Protein AF-A0A2P6VJV6-F1 (afdb_monomer_lite)

Radius of gyration: 47.88 Å; chains: 1; bounding box: 124×43×122 Å

InterPro domains:
  IPR007128 Nuclear MIS12/MIND complex subunit PMF1/Nnf1 [PF03980] (67-162)
  IPR007128 Nuclear MIS12/MIND complex subunit PMF1/Nnf1 [PTHR15459] (6-182)

Structure (mmCIF, N/CA/C/O backbone):
data_AF-A0A2P6VJV6-F1
#
_entry.id   AF-A0A2P6VJV6-F1
#
loop_
_atom_site.group_PDB
_atom_site.id
_atom_site.type_symbol
_atom_site.label_atom_id
_atom_site.label_alt_id
_atom_site.label_comp_id
_atom_site.label_asym_id
_atom_site.label_entity_id
_atom_site.label_seq_id
_atom_site.pdbx_PDB_ins_code
_atom_site.Cartn_x
_atom_site.Cartn_y
_atom_site.Cartn_z
_atom_site.occupancy
_atom_site.B_iso_or_equiv
_atom_site.auth_seq_id
_atom_site.auth_comp_id
_atom_site.auth_asym_id
_atom_site.auth_atom_id
_atom_site.pdbx_PDB_model_num
ATOM 1 N N . MET A 1 1 ? 36.267 8.846 17.954 1.00 35.94 1 MET A N 1
ATOM 2 C CA . MET A 1 1 ? 35.112 7.927 17.870 1.00 35.94 1 MET A CA 1
ATOM 3 C C . MET A 1 1 ? 34.521 8.088 16.484 1.00 35.94 1 MET A C 1
ATOM 5 O O . MET A 1 1 ? 34.149 9.190 16.119 1.00 35.94 1 MET A O 1
ATOM 9 N N . SER A 1 2 ? 34.625 7.038 15.673 1.00 34.91 2 SER A N 1
ATOM 10 C CA . SER A 1 2 ? 34.426 7.071 14.222 1.00 34.91 2 SER A CA 1
ATOM 11 C C . SER A 1 2 ? 32.934 7.150 13.881 1.00 34.91 2 SER A C 1
ATOM 13 O O . SER A 1 2 ? 32.176 6.248 14.234 1.00 34.91 2 SER A O 1
ATOM 15 N N . GLN A 1 3 ? 32.529 8.235 13.215 1.00 34.16 3 GLN A N 1
ATOM 16 C CA . GLN A 1 3 ? 31.238 8.364 12.543 1.00 34.16 3 GLN A CA 1
ATOM 17 C C . GLN A 1 3 ? 31.192 7.348 11.396 1.00 34.16 3 GLN A C 1
ATOM 19 O O . GLN A 1 3 ? 31.677 7.589 10.296 1.00 34.16 3 GLN A O 1
ATOM 24 N N . ARG A 1 4 ? 30.635 6.166 11.668 1.00 34.84 4 ARG A N 1
ATOM 25 C CA . ARG A 1 4 ? 30.091 5.300 10.623 1.00 34.84 4 ARG A CA 1
ATOM 26 C C . ARG A 1 4 ? 28.716 5.850 10.272 1.00 34.84 4 ARG A C 1
ATOM 28 O O . ARG A 1 4 ? 27.712 5.379 10.798 1.00 34.84 4 ARG A O 1
ATOM 35 N N . GLU A 1 5 ? 28.690 6.876 9.429 1.00 35.84 5 GLU A N 1
ATOM 36 C CA . GLU A 1 5 ? 27.470 7.276 8.738 1.00 35.84 5 GLU A CA 1
ATOM 37 C C . GLU A 1 5 ? 26.947 6.056 7.983 1.00 35.84 5 GLU A C 1
ATOM 39 O O . GLU A 1 5 ? 27.649 5.417 7.190 1.00 35.84 5 GLU A O 1
ATOM 44 N N . GLY A 1 6 ? 25.734 5.649 8.347 1.00 34.94 6 GLY A N 1
ATOM 45 C CA . GLY A 1 6 ? 25.074 4.510 7.753 1.00 34.94 6 GLY A CA 1
ATOM 46 C C . GLY A 1 6 ? 24.921 4.763 6.265 1.00 34.94 6 GLY A C 1
ATOM 47 O O . GLY A 1 6 ? 24.096 5.574 5.864 1.00 34.94 6 GLY A O 1
ATOM 48 N N . ARG A 1 7 ? 25.678 4.026 5.444 1.00 40.16 7 ARG A N 1
ATOM 49 C CA . ARG A 1 7 ? 25.264 3.728 4.071 1.00 40.16 7 ARG A CA 1
ATOM 50 C C . ARG A 1 7 ? 23.827 3.239 4.171 1.00 40.16 7 ARG A C 1
ATOM 52 O O . ARG A 1 7 ? 23.603 2.118 4.634 1.00 40.16 7 ARG A O 1
ATOM 59 N N . THR A 1 8 ? 22.876 4.098 3.822 1.00 46.38 8 THR A N 1
ATOM 60 C CA . THR A 1 8 ? 21.452 3.791 3.769 1.00 46.38 8 THR A CA 1
ATOM 61 C C . THR A 1 8 ? 21.330 2.542 2.916 1.00 46.38 8 THR A C 1
ATOM 63 O O . THR A 1 8 ? 21.549 2.567 1.707 1.00 46.38 8 THR A O 1
ATOM 66 N N . ARG A 1 9 ? 21.106 1.388 3.550 1.00 53.38 9 ARG A N 1
ATOM 67 C CA . ARG A 1 9 ? 20.904 0.137 2.823 1.00 53.38 9 ARG A CA 1
ATOM 68 C C . ARG A 1 9 ? 19.629 0.347 2.027 1.00 53.38 9 ARG A C 1
ATOM 70 O O . ARG A 1 9 ? 18.550 0.350 2.601 1.00 53.38 9 ARG A O 1
ATOM 77 N N . HIS A 1 10 ? 19.769 0.597 0.729 1.00 63.16 10 HIS A N 1
ATOM 78 C CA . HIS A 1 10 ? 18.631 0.806 -0.154 1.00 63.16 10 HIS A CA 1
ATOM 79 C C . HIS A 1 10 ? 17.692 -0.401 -0.013 1.00 63.16 10 HIS A C 1
ATOM 81 O O . HIS A 1 10 ? 18.176 -1.536 0.094 1.00 63.16 10 HIS A O 1
ATOM 87 N N . GLY A 1 11 ? 16.381 -0.163 0.041 1.00 73.62 11 GLY A N 1
ATOM 88 C CA . GLY A 1 11 ? 15.379 -1.230 0.095 1.00 73.62 11 GLY A CA 1
ATOM 89 C C . GLY A 1 11 ? 15.524 -2.201 -1.082 1.00 73.62 11 GLY A C 1
ATOM 90 O O . GLY A 1 11 ? 16.137 -1.873 -2.107 1.00 73.62 11 GLY A O 1
ATOM 91 N N . ARG A 1 12 ? 15.004 -3.424 -0.941 1.00 82.25 12 ARG A N 1
ATOM 92 C CA . ARG A 1 12 ? 15.049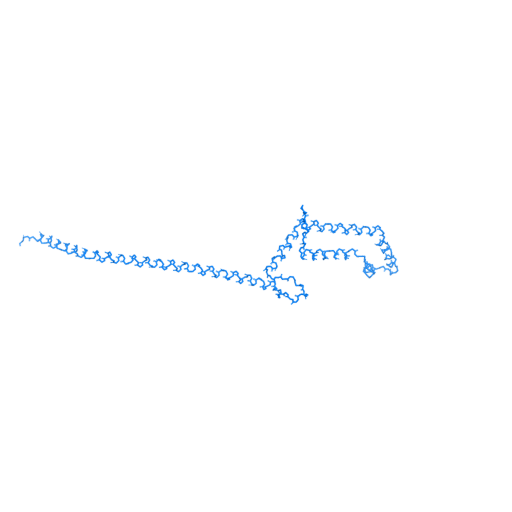 -4.435 -2.017 1.00 82.25 12 ARG A CA 1
ATOM 93 C C . ARG A 1 12 ? 14.382 -3.931 -3.298 1.00 82.25 12 ARG A C 1
ATOM 95 O O . ARG A 1 12 ? 14.942 -4.110 -4.376 1.00 82.25 12 ARG A O 1
ATOM 102 N N . ARG A 1 13 ? 13.246 -3.248 -3.176 1.00 85.44 13 ARG A N 1
ATOM 103 C CA . ARG A 1 13 ? 12.464 -2.697 -4.287 1.00 85.44 13 ARG A CA 1
ATOM 104 C C . ARG A 1 13 ? 13.170 -1.536 -4.966 1.00 85.44 13 ARG A C 1
ATOM 106 O O . ARG A 1 13 ? 13.152 -1.464 -6.188 1.00 85.44 13 ARG A O 1
ATOM 113 N N . LEU A 1 14 ? 13.848 -0.672 -4.207 1.00 87.56 14 LEU A N 1
ATOM 114 C CA . LEU A 1 14 ? 14.639 0.412 -4.797 1.00 87.56 14 LEU A CA 1
ATOM 115 C C . LEU A 1 14 ? 15.816 -0.137 -5.615 1.00 87.56 14 LEU A C 1
ATOM 117 O O . LEU A 1 14 ? 16.078 0.352 -6.710 1.00 87.56 14 LEU A O 1
ATOM 121 N N . ARG A 1 15 ? 16.489 -1.190 -5.125 1.00 87.19 15 ARG A N 1
ATOM 122 C CA . ARG A 1 15 ? 17.516 -1.889 -5.915 1.00 87.19 15 ARG A CA 1
ATOM 123 C C . ARG A 1 15 ? 16.932 -2.505 -7.182 1.00 87.19 15 ARG A C 1
ATOM 125 O O . ARG A 1 15 ? 17.482 -2.292 -8.252 1.00 87.19 15 ARG A O 1
ATOM 132 N N . ALA A 1 16 ? 15.803 -3.205 -7.078 1.00 88.62 16 ALA A N 1
ATOM 133 C CA . ALA A 1 16 ? 15.150 -3.811 -8.236 1.00 88.62 16 ALA A CA 1
ATOM 134 C C . ALA A 1 16 ? 14.733 -2.767 -9.288 1.00 88.62 16 ALA A C 1
ATOM 136 O O . ALA A 1 16 ? 14.923 -2.996 -10.485 1.00 88.62 16 ALA A O 1
ATOM 137 N N . LEU A 1 17 ? 14.216 -1.613 -8.847 1.00 91.00 17 LEU A N 1
ATOM 138 C CA . LEU A 1 17 ? 13.889 -0.479 -9.711 1.00 91.00 17 LEU A CA 1
ATOM 139 C C . LEU A 1 17 ? 15.141 0.064 -10.407 1.00 91.00 17 LEU A C 1
ATOM 141 O O . LEU A 1 17 ? 15.138 0.212 -11.627 1.00 91.00 17 LEU A O 1
ATOM 145 N N . GLY A 1 18 ? 16.217 0.293 -9.650 1.00 90.88 18 GLY A N 1
ATOM 146 C CA . GLY A 1 18 ? 17.507 0.702 -10.198 1.00 90.88 18 GLY A CA 1
ATOM 147 C C . GLY A 1 18 ? 18.020 -0.298 -11.234 1.00 90.88 18 GLY A C 1
ATOM 148 O O . GLY A 1 18 ? 18.319 0.079 -12.361 1.00 90.88 18 GLY A O 1
ATOM 149 N N . ASP A 1 19 ? 18.056 -1.589 -10.917 1.00 91.25 19 ASP A N 1
ATOM 150 C CA . ASP A 1 19 ? 18.534 -2.624 -11.838 1.00 91.25 19 ASP A CA 1
ATOM 151 C C . ASP A 1 19 ? 17.682 -2.704 -13.115 1.00 91.25 19 ASP A C 1
ATOM 153 O O . ASP A 1 19 ? 18.200 -2.917 -14.214 1.00 91.25 19 ASP A O 1
ATOM 157 N N . ALA A 1 20 ? 16.359 -2.561 -12.999 1.00 92.00 20 ALA A N 1
ATOM 158 C CA . ALA A 1 20 ? 15.462 -2.497 -14.150 1.00 92.00 20 ALA A CA 1
ATOM 159 C C . ALA A 1 20 ? 15.736 -1.256 -15.013 1.00 92.00 20 ALA A C 1
ATOM 161 O O . ALA A 1 20 ? 15.833 -1.374 -16.238 1.00 92.00 20 ALA A O 1
ATOM 162 N N . PHE A 1 21 ? 15.935 -0.097 -14.387 1.00 93.62 21 PHE A N 1
ATOM 163 C CA . PHE A 1 21 ? 16.265 1.148 -15.071 1.00 93.62 21 PHE A CA 1
ATOM 164 C C . PHE A 1 21 ? 17.586 1.042 -15.842 1.00 93.62 21 PHE A C 1
ATOM 166 O O . PHE A 1 21 ? 17.597 1.209 -17.061 1.00 93.62 21 PHE A O 1
ATOM 173 N N . HIS A 1 22 ? 18.675 0.643 -15.179 1.00 91.50 22 HIS A N 1
ATOM 174 C CA . HIS A 1 22 ? 19.992 0.500 -15.811 1.00 91.50 22 HIS A CA 1
ATOM 175 C C . HIS A 1 22 ? 19.973 -0.504 -16.969 1.00 91.50 22 HIS A C 1
ATOM 177 O O . HIS A 1 22 ? 20.587 -0.274 -18.014 1.00 91.50 22 HIS A O 1
ATOM 183 N N . ARG A 1 23 ? 19.236 -1.615 -16.824 1.00 92.00 23 ARG A N 1
ATOM 184 C CA . ARG A 1 23 ? 19.024 -2.558 -17.932 1.00 92.00 23 ARG A CA 1
ATOM 185 C C . ARG A 1 23 ? 18.314 -1.886 -19.101 1.00 92.00 23 ARG A C 1
ATOM 187 O O . ARG A 1 23 ? 18.756 -2.047 -20.234 1.00 92.00 23 ARG A O 1
ATOM 194 N N . THR A 1 24 ? 17.263 -1.118 -18.836 1.00 92.69 24 THR A N 1
ATOM 195 C CA . THR A 1 24 ? 16.483 -0.424 -19.869 1.00 92.69 24 THR A CA 1
ATOM 196 C C . THR A 1 24 ? 17.330 0.600 -20.619 1.00 92.69 24 THR A C 1
ATOM 198 O O . THR A 1 24 ? 17.354 0.578 -21.846 1.00 92.69 24 THR A O 1
ATOM 201 N N . VAL A 1 25 ? 18.105 1.422 -19.905 1.00 91.25 25 VAL A N 1
ATOM 202 C CA . VAL A 1 25 ? 19.038 2.389 -20.509 1.00 91.25 25 VAL A CA 1
ATOM 203 C C . VAL A 1 25 ? 20.072 1.675 -21.381 1.00 91.25 25 VAL A C 1
ATOM 205 O O . VAL A 1 25 ? 20.309 2.070 -22.522 1.00 91.25 25 VAL A O 1
ATOM 208 N N . LYS A 1 26 ? 20.640 0.566 -20.895 1.00 88.88 26 LYS A N 1
ATOM 209 C CA . LYS A 1 26 ? 21.590 -0.245 -21.667 1.00 88.88 26 LYS A CA 1
ATOM 210 C C . LYS A 1 26 ? 20.977 -0.801 -22.957 1.00 88.88 26 LYS A C 1
ATOM 212 O O . LYS A 1 26 ? 21.663 -0.843 -23.974 1.00 88.88 26 LYS A O 1
ATOM 217 N N . TYR A 1 27 ? 19.722 -1.247 -22.921 1.00 88.56 27 TYR A N 1
ATOM 218 C CA . TYR A 1 27 ? 19.025 -1.727 -24.115 1.00 88.56 27 TYR A CA 1
ATOM 219 C C . TYR A 1 27 ? 18.680 -0.593 -25.082 1.00 88.56 27 TYR A C 1
ATOM 221 O O . TYR A 1 27 ? 18.852 -0.767 -26.283 1.00 88.56 27 TYR A O 1
ATOM 229 N N . ALA A 1 28 ? 18.247 0.562 -24.574 1.00 87.25 28 ALA A N 1
ATOM 230 C CA . ALA A 1 28 ? 17.882 1.717 -25.391 1.00 87.25 28 ALA A CA 1
ATOM 231 C C . ALA A 1 28 ? 19.078 2.308 -26.154 1.00 87.25 28 ALA A C 1
ATOM 233 O O . ALA A 1 28 ? 18.927 2.760 -27.284 1.00 87.25 28 ALA A O 1
ATOM 234 N N . LEU A 1 29 ? 20.272 2.274 -25.556 1.00 86.56 29 LEU A N 1
ATOM 235 C CA . LEU A 1 29 ? 21.506 2.783 -26.163 1.00 86.56 29 LEU A CA 1
ATOM 236 C C . LEU A 1 29 ? 22.247 1.741 -27.020 1.00 86.56 29 LEU A C 1
ATOM 238 O O . LEU A 1 29 ? 23.359 2.000 -27.485 1.00 86.56 29 LEU A O 1
ATOM 242 N N . ARG A 1 30 ? 21.677 0.544 -27.214 1.00 86.19 30 ARG A N 1
ATOM 243 C CA . ARG A 1 30 ? 22.304 -0.503 -28.024 1.00 86.19 30 ARG A CA 1
ATOM 244 C C . ARG A 1 30 ? 22.227 -0.132 -29.517 1.00 86.19 30 ARG A C 1
ATOM 246 O O . ARG A 1 30 ? 21.154 0.240 -29.985 1.00 86.19 30 ARG A O 1
ATOM 253 N N . PRO A 1 31 ? 23.326 -0.263 -30.285 1.00 84.19 31 PRO A N 1
ATOM 254 C CA . PRO A 1 31 ? 23.287 -0.059 -31.731 1.00 84.19 31 PRO A CA 1
ATOM 255 C C . PRO A 1 31 ? 22.381 -1.087 -32.425 1.00 84.19 31 PRO A C 1
ATOM 257 O O . PRO A 1 31 ? 22.250 -2.221 -31.960 1.00 84.19 31 PRO A O 1
ATOM 260 N N . LEU A 1 32 ? 21.778 -0.676 -33.543 1.00 87.19 32 LEU A N 1
ATOM 261 C CA . LEU A 1 32 ? 20.841 -1.484 -34.325 1.00 87.19 32 LEU A CA 1
ATOM 262 C C . LEU A 1 32 ? 21.551 -2.661 -35.006 1.00 87.19 32 LEU A C 1
ATOM 264 O O . LEU A 1 32 ? 22.617 -2.515 -35.621 1.00 87.19 32 LEU A O 1
ATOM 268 N N . ASP A 1 33 ? 20.915 -3.827 -34.944 1.00 88.94 33 ASP A N 1
ATOM 269 C CA . ASP A 1 33 ? 21.352 -5.003 -35.691 1.00 88.94 33 ASP A CA 1
ATOM 270 C C . ASP A 1 33 ? 20.981 -4.852 -37.185 1.00 88.94 33 ASP A C 1
ATOM 272 O O . ASP A 1 33 ? 20.113 -4.056 -37.549 1.00 88.94 33 ASP A O 1
ATOM 276 N N . TRP A 1 34 ? 21.647 -5.602 -38.070 1.00 86.44 34 TRP A N 1
ATOM 277 C CA . TRP A 1 34 ? 21.470 -5.490 -39.530 1.00 86.44 34 TRP A CA 1
ATOM 278 C C . TRP A 1 34 ? 20.007 -5.615 -39.968 1.00 86.44 34 TRP A C 1
ATOM 280 O O . TRP A 1 34 ? 19.534 -4.797 -40.748 1.00 86.44 34 TRP A O 1
ATOM 290 N N . GLU A 1 35 ? 19.275 -6.590 -39.427 1.00 89.44 35 GLU A N 1
ATOM 291 C CA . GLU A 1 35 ? 17.865 -6.821 -39.766 1.00 89.44 35 GLU A CA 1
ATOM 292 C C . GLU A 1 35 ? 16.981 -5.628 -39.385 1.00 89.44 35 GLU A C 1
ATOM 294 O O . GLU A 1 35 ? 16.130 -5.200 -40.163 1.00 89.44 35 GLU A O 1
ATOM 299 N N . GLN A 1 36 ? 17.223 -5.044 -38.208 1.00 89.75 36 GLN A N 1
ATOM 300 C CA . GLN A 1 36 ? 16.486 -3.877 -37.723 1.00 89.75 36 GLN A CA 1
ATOM 301 C C . GLN A 1 36 ? 16.795 -2.633 -38.553 1.00 89.75 36 GLN A C 1
ATOM 303 O O . GLN A 1 36 ? 15.904 -1.816 -38.779 1.00 89.75 36 GLN A O 1
ATOM 308 N N . PHE A 1 37 ? 18.046 -2.498 -39.001 1.00 90.06 37 PHE A N 1
ATOM 309 C CA . PHE A 1 37 ? 18.494 -1.411 -39.862 1.00 90.06 37 PHE A CA 1
ATOM 310 C C . PHE A 1 37 ? 17.922 -1.540 -41.279 1.00 90.06 37 PHE A C 1
ATOM 312 O O . PHE A 1 37 ? 17.339 -0.589 -41.789 1.00 90.06 37 PHE A O 1
ATOM 319 N N . ALA A 1 38 ? 18.022 -2.720 -41.896 1.00 88.31 38 ALA A N 1
ATOM 320 C CA . ALA A 1 38 ? 17.507 -2.983 -43.238 1.00 88.31 38 ALA A CA 1
ATOM 321 C C . ALA A 1 38 ? 15.980 -2.817 -43.316 1.00 88.31 38 ALA A C 1
ATOM 323 O O . ALA A 1 38 ? 15.466 -2.285 -44.299 1.00 88.31 38 ALA A O 1
ATOM 324 N N . ALA A 1 39 ? 15.259 -3.170 -42.245 1.00 91.06 39 ALA A N 1
ATOM 325 C CA . ALA A 1 39 ? 13.820 -2.941 -42.136 1.00 91.06 39 ALA A CA 1
ATOM 326 C C . ALA A 1 39 ? 13.419 -1.451 -42.196 1.00 91.06 39 ALA A C 1
ATOM 328 O O . ALA A 1 39 ? 12.285 -1.153 -42.567 1.00 91.06 39 ALA A O 1
ATOM 329 N N . GLN A 1 40 ? 14.324 -0.512 -41.883 1.00 91.19 40 GLN A N 1
ATOM 330 C CA . GLN A 1 40 ? 14.056 0.930 -42.017 1.00 91.19 40 GLN A CA 1
ATOM 331 C C . GLN A 1 40 ? 14.103 1.418 -43.474 1.00 91.19 40 GLN A C 1
ATOM 333 O O . GLN A 1 40 ? 13.667 2.531 -43.763 1.00 91.19 40 GLN A O 1
ATOM 338 N N . PHE A 1 41 ? 14.614 0.600 -44.400 1.00 90.81 41 PHE A N 1
ATOM 339 C CA . PHE A 1 41 ? 14.877 0.983 -45.788 1.00 90.81 41 PHE A CA 1
ATOM 340 C C . PHE A 1 41 ? 14.263 0.001 -46.808 1.00 90.81 41 PHE A C 1
ATOM 342 O O . PHE A 1 41 ? 14.972 -0.499 -47.681 1.00 90.81 41 PHE A O 1
ATOM 349 N N . PRO A 1 42 ? 12.938 -0.255 -46.777 1.00 85.06 42 PRO A N 1
ATOM 350 C CA . PRO A 1 42 ? 12.304 -1.299 -47.593 1.00 85.06 42 PRO A CA 1
ATOM 351 C C . PRO A 1 42 ? 12.314 -1.035 -49.112 1.00 85.06 42 PRO A C 1
ATOM 353 O O . PRO A 1 42 ? 12.010 -1.936 -49.887 1.00 85.06 42 PRO A O 1
ATOM 356 N N . GLY A 1 43 ? 12.628 0.190 -49.551 1.00 87.31 43 GLY A N 1
ATOM 357 C CA . GLY A 1 43 ? 12.662 0.584 -50.968 1.00 87.31 43 GLY A CA 1
ATOM 358 C C . GLY A 1 43 ? 14.063 0.780 -51.556 1.00 87.31 43 GLY A C 1
ATOM 359 O O . GLY A 1 43 ? 14.178 1.174 -52.715 1.00 87.31 43 GLY A O 1
ATOM 360 N N . LEU A 1 44 ? 15.122 0.560 -50.774 1.00 87.50 44 LEU A N 1
ATOM 361 C CA . LEU A 1 44 ? 16.506 0.730 -51.220 1.00 87.50 44 LEU A CA 1
ATOM 362 C C . LEU A 1 44 ? 17.096 -0.605 -51.680 1.00 87.50 44 LEU A C 1
ATOM 364 O O . LEU A 1 44 ? 16.807 -1.657 -51.117 1.00 87.50 44 LEU A O 1
ATOM 368 N N . ALA A 1 45 ? 17.946 -0.554 -52.707 1.00 88.38 45 ALA A N 1
ATOM 369 C CA . ALA A 1 45 ? 18.665 -1.733 -53.170 1.00 88.38 45 ALA A CA 1
ATOM 370 C C . ALA A 1 45 ? 19.608 -2.245 -52.068 1.00 88.38 45 ALA A C 1
ATOM 372 O O . ALA A 1 45 ? 20.360 -1.468 -51.479 1.00 88.38 45 ALA A O 1
ATOM 373 N N . GLU A 1 46 ? 19.605 -3.559 -51.844 1.00 85.81 46 GLU A N 1
ATOM 374 C CA . GLU A 1 46 ? 20.408 -4.250 -50.827 1.00 85.81 46 GLU A CA 1
ATOM 375 C C . GLU A 1 46 ? 21.892 -3.819 -50.747 1.00 85.81 46 GLU A C 1
ATOM 377 O O . GLU A 1 46 ? 22.351 -3.551 -49.635 1.00 85.81 46 GLU A O 1
ATOM 382 N N . PRO A 1 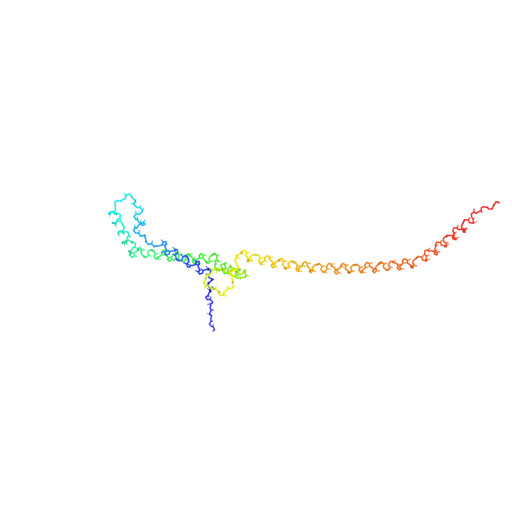47 ? 22.649 -3.648 -51.856 1.00 89.88 47 PRO A N 1
ATOM 383 C CA . PRO A 1 47 ? 24.042 -3.192 -51.773 1.00 89.88 47 PRO A CA 1
ATOM 384 C C . PRO A 1 47 ? 24.186 -1.776 -51.195 1.00 89.88 47 PRO A C 1
ATOM 386 O O . PRO A 1 47 ? 25.111 -1.511 -50.434 1.00 89.88 47 PRO A O 1
ATOM 389 N N . LEU A 1 48 ? 23.242 -0.876 -51.484 1.00 89.06 48 LEU A N 1
ATOM 390 C CA . LEU A 1 48 ? 23.263 0.487 -50.953 1.00 89.06 48 LEU A CA 1
ATOM 391 C C . LEU A 1 48 ? 22.924 0.507 -49.454 1.00 89.06 48 LEU A C 1
ATOM 393 O O . LEU A 1 48 ? 23.506 1.279 -48.696 1.00 89.06 48 LEU A O 1
ATOM 397 N N . VAL A 1 49 ? 22.021 -0.373 -49.006 1.00 89.69 49 VAL A N 1
ATOM 398 C CA . VAL A 1 49 ? 21.713 -0.558 -47.576 1.00 89.69 49 VAL A CA 1
ATOM 399 C C . VAL A 1 49 ? 22.918 -1.142 -46.831 1.00 89.69 49 VAL A C 1
ATOM 401 O O . VAL A 1 49 ? 23.201 -0.720 -45.710 1.00 89.69 49 VAL A O 1
ATOM 404 N N . ALA A 1 50 ? 23.666 -2.058 -47.455 1.00 88.62 50 ALA A N 1
ATOM 405 C CA . ALA A 1 50 ? 24.893 -2.622 -46.893 1.00 88.62 50 ALA A CA 1
ATOM 406 C C . ALA A 1 50 ? 25.986 -1.556 -46.697 1.00 88.62 50 ALA A C 1
ATOM 408 O O . ALA A 1 50 ? 26.590 -1.488 -45.622 1.00 88.62 50 ALA A O 1
ATOM 409 N N . ASP A 1 51 ? 26.181 -0.673 -47.680 1.00 90.38 51 ASP A N 1
ATOM 410 C CA . ASP A 1 51 ? 27.128 0.443 -47.583 1.00 90.38 51 ASP A CA 1
ATOM 411 C C . ASP A 1 51 ? 26.713 1.454 -46.501 1.00 90.38 51 ASP A C 1
ATOM 413 O O . ASP A 1 51 ? 27.537 1.870 -45.679 1.00 90.38 51 ASP A O 1
ATOM 417 N N . LEU A 1 52 ? 25.419 1.791 -46.427 1.00 89.88 52 LEU A N 1
ATOM 418 C CA . LEU A 1 52 ? 24.866 2.647 -45.372 1.00 89.88 52 LEU A CA 1
ATOM 419 C C . LEU A 1 52 ? 25.040 2.030 -43.980 1.00 89.88 52 LEU A C 1
ATOM 421 O O . LEU A 1 52 ? 25.363 2.744 -43.032 1.00 89.88 52 LEU A O 1
ATOM 425 N N . TYR A 1 53 ? 24.874 0.713 -43.845 1.00 89.06 53 TYR A N 1
ATOM 426 C CA . TYR A 1 53 ? 25.079 0.019 -42.575 1.00 89.06 53 TYR A CA 1
ATOM 427 C C . TYR A 1 53 ? 26.554 -0.048 -42.170 1.00 89.06 53 TYR A C 1
ATOM 429 O O . TYR A 1 53 ? 26.881 0.085 -40.989 1.00 89.06 53 TYR A O 1
ATOM 437 N N . SER A 1 54 ? 27.461 -0.209 -43.136 1.00 88.00 54 SER A N 1
ATOM 438 C CA . SER A 1 54 ? 28.905 -0.112 -42.909 1.00 88.00 54 SER A CA 1
ATOM 439 C C . SER A 1 54 ? 29.287 1.278 -42.389 1.00 88.00 54 SER A C 1
ATOM 441 O O . SER A 1 54 ? 29.952 1.391 -41.355 1.00 88.00 54 SER A O 1
ATOM 443 N N . GLY A 1 55 ? 28.776 2.337 -43.028 1.00 86.69 55 GLY A N 1
ATOM 444 C CA . GLY A 1 55 ? 28.941 3.717 -42.567 1.00 86.69 55 GLY A CA 1
ATOM 445 C C . GLY A 1 55 ? 28.320 3.962 -41.188 1.00 86.69 55 GLY A C 1
ATOM 446 O O . GLY A 1 55 ? 28.962 4.552 -40.319 1.00 86.69 55 GLY A O 1
ATOM 447 N N . TYR A 1 56 ? 27.115 3.441 -40.940 1.00 87.00 56 TYR A N 1
ATOM 448 C CA . TYR A 1 56 ? 26.457 3.486 -39.632 1.00 87.00 56 TYR A CA 1
ATOM 449 C C . TYR A 1 56 ? 27.310 2.827 -38.547 1.00 87.00 56 TYR A C 1
ATOM 451 O O . TYR A 1 56 ? 27.508 3.435 -37.502 1.00 87.00 56 TYR A O 1
ATOM 459 N N . LYS A 1 57 ? 27.877 1.638 -38.797 1.00 85.88 57 LYS A N 1
ATOM 460 C CA . LYS A 1 57 ? 28.784 0.970 -37.852 1.00 85.88 57 LYS A CA 1
ATOM 461 C C . LYS A 1 57 ? 30.045 1.788 -37.597 1.00 85.88 57 LYS A C 1
ATOM 463 O O . LYS A 1 57 ? 30.443 1.963 -36.449 1.00 85.88 57 LYS A O 1
ATOM 468 N N . GLN A 1 58 ? 30.681 2.302 -38.646 1.00 84.19 58 GLN A N 1
ATOM 469 C CA . GLN A 1 58 ? 31.875 3.136 -38.492 1.00 84.19 58 GLN A CA 1
ATOM 470 C C . GLN A 1 58 ? 31.586 4.381 -37.648 1.00 84.19 58 GLN A C 1
ATOM 472 O O . GLN A 1 58 ? 32.376 4.723 -36.769 1.00 84.19 58 GLN A O 1
ATOM 477 N N . LEU A 1 59 ? 30.431 5.016 -37.858 1.00 80.50 59 LEU A N 1
ATOM 478 C CA . LEU A 1 59 ? 29.984 6.154 -37.064 1.00 80.50 59 LEU A CA 1
ATOM 479 C C . LEU A 1 59 ? 29.612 5.746 -35.635 1.00 80.50 59 LEU A C 1
ATOM 481 O O . LEU A 1 59 ? 30.063 6.400 -34.700 1.00 80.50 59 LEU A O 1
ATOM 485 N N . SER A 1 60 ? 28.865 4.657 -35.434 1.00 79.88 60 SER A N 1
ATOM 486 C CA . SER A 1 60 ? 28.401 4.208 -34.114 1.00 79.88 60 SER A CA 1
ATOM 487 C C . SER A 1 60 ? 29.537 3.743 -33.203 1.00 79.88 60 SER A C 1
ATOM 489 O O . SER A 1 60 ? 29.435 3.864 -31.986 1.00 79.88 60 SER A O 1
ATOM 491 N N . PHE A 1 61 ? 30.620 3.215 -33.781 1.00 84.12 61 PHE A N 1
ATOM 492 C CA . PHE A 1 61 ? 31.825 2.798 -33.057 1.00 84.12 61 PHE A CA 1
ATOM 493 C C . PHE A 1 61 ? 32.949 3.8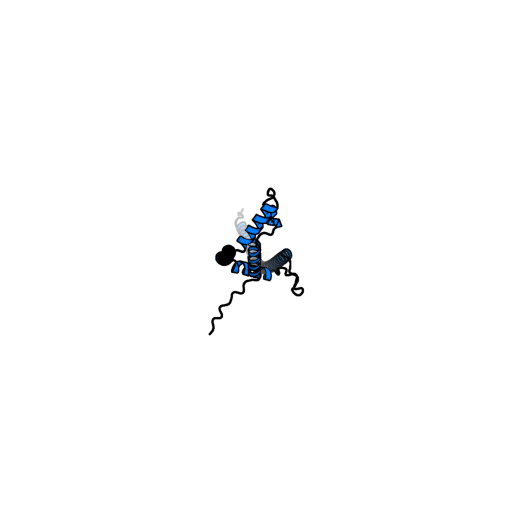43 -33.103 1.00 84.12 61 PHE A C 1
ATOM 495 O O . PHE A 1 61 ? 34.046 3.590 -32.603 1.00 84.12 61 PHE A O 1
ATOM 502 N N . SER A 1 62 ? 32.693 5.025 -33.672 1.00 85.12 62 SER A N 1
ATOM 503 C CA . SER A 1 62 ? 33.651 6.128 -33.637 1.00 85.12 62 SER A CA 1
ATOM 504 C C . SER A 1 62 ? 33.818 6.660 -32.210 1.00 85.12 62 SER A C 1
ATOM 506 O O . SER A 1 62 ? 32.872 6.682 -31.419 1.00 85.12 62 SER A O 1
ATOM 508 N N . VAL A 1 63 ? 35.025 7.126 -31.875 1.00 83.25 63 VAL A N 1
ATOM 509 C CA . VAL A 1 63 ? 35.337 7.686 -30.546 1.00 83.25 63 VAL A CA 1
ATOM 510 C C . VAL A 1 63 ? 34.361 8.805 -30.136 1.00 83.25 63 VAL A C 1
ATOM 512 O O . VAL A 1 63 ? 33.860 8.742 -29.013 1.00 83.25 63 VAL A O 1
ATOM 515 N N . PRO A 1 64 ? 34.005 9.774 -31.007 1.00 84.50 64 PRO A N 1
ATOM 516 C CA . PRO A 1 64 ? 33.041 10.815 -30.649 1.00 84.50 64 PRO A CA 1
ATOM 517 C C . PRO A 1 64 ? 31.638 10.268 -30.363 1.00 84.50 64 PRO A C 1
ATOM 519 O O . PRO A 1 64 ? 30.986 10.725 -29.427 1.00 84.50 64 PRO A O 1
ATOM 522 N N . ALA A 1 65 ? 31.175 9.273 -31.128 1.00 83.06 65 ALA A N 1
ATOM 523 C CA . ALA A 1 65 ? 29.861 8.668 -30.911 1.00 83.06 65 ALA A CA 1
ATOM 524 C C . ALA A 1 65 ? 29.811 7.866 -29.606 1.00 83.06 65 ALA A C 1
ATOM 526 O O . ALA A 1 65 ? 28.852 7.985 -28.846 1.00 83.06 65 ALA A O 1
ATOM 527 N N . LEU A 1 66 ? 30.865 7.106 -29.300 1.00 84.81 66 LEU A N 1
ATOM 528 C CA . LEU A 1 66 ? 30.982 6.391 -28.029 1.00 84.81 66 LEU A CA 1
ATOM 529 C C . LEU A 1 66 ? 31.041 7.358 -26.840 1.00 84.81 66 LEU A C 1
ATOM 531 O O . LEU A 1 66 ? 30.417 7.100 -25.813 1.00 84.81 66 LEU A O 1
ATOM 535 N N . GLN A 1 67 ? 31.742 8.487 -26.983 1.00 85.12 67 GLN A N 1
ATOM 536 C CA . GLN A 1 67 ? 31.794 9.526 -25.956 1.00 85.12 67 GLN A CA 1
ATOM 537 C C . GLN A 1 67 ? 30.430 10.198 -25.753 1.00 85.12 67 GLN A C 1
ATOM 539 O O . GLN A 1 67 ? 30.025 10.401 -24.610 1.00 85.12 67 GLN A O 1
ATOM 544 N N . ALA A 1 68 ? 29.699 10.489 -26.833 1.00 85.12 68 ALA A N 1
ATOM 545 C CA . ALA A 1 68 ? 28.342 11.021 -26.756 1.00 85.12 68 ALA A CA 1
ATOM 546 C C . ALA A 1 68 ? 27.392 10.035 -26.059 1.00 85.12 68 ALA A C 1
ATOM 548 O O . ALA A 1 68 ? 26.715 10.416 -25.111 1.00 85.12 68 ALA A O 1
ATOM 549 N N . LEU A 1 69 ? 27.413 8.752 -26.443 1.00 86.50 69 LEU A N 1
ATOM 550 C CA . LEU A 1 69 ? 26.612 7.707 -25.795 1.00 86.50 69 LEU A CA 1
ATOM 551 C C . LEU A 1 69 ? 26.961 7.544 -24.312 1.00 86.50 69 LEU A C 1
ATOM 553 O O . LEU A 1 69 ? 26.067 7.369 -23.486 1.00 86.50 69 LEU A O 1
ATOM 557 N N . HIS A 1 70 ? 28.247 7.617 -23.961 1.00 87.44 70 HIS A N 1
ATOM 558 C CA . HIS A 1 70 ? 28.681 7.576 -22.568 1.00 87.44 70 HIS A CA 1
ATOM 559 C C . HIS A 1 70 ? 28.169 8.786 -21.783 1.00 87.44 70 HIS A C 1
ATOM 561 O O . HIS A 1 70 ? 27.624 8.611 -20.698 1.00 87.44 70 HIS A O 1
ATOM 567 N N . HIS A 1 71 ? 28.287 9.993 -22.338 1.00 89.38 71 HIS A N 1
ATOM 568 C CA . HIS A 1 71 ? 27.796 11.209 -21.700 1.00 89.38 71 HIS A CA 1
ATOM 569 C C . HIS A 1 71 ? 26.276 11.179 -21.504 1.00 89.38 71 HIS A C 1
ATOM 571 O O . HIS A 1 71 ? 25.801 11.432 -20.401 1.00 89.38 71 HIS A O 1
ATOM 577 N N . THR A 1 72 ? 25.518 10.787 -22.532 1.00 89.12 72 THR A N 1
ATOM 578 C CA . THR A 1 72 ? 24.062 10.613 -22.443 1.00 89.12 72 THR A CA 1
ATOM 579 C C . THR A 1 72 ? 23.690 9.578 -21.388 1.00 89.12 72 THR A C 1
ATOM 581 O O . THR A 1 72 ? 22.782 9.811 -20.600 1.00 89.12 72 THR A O 1
ATOM 584 N N . ARG A 1 73 ? 24.411 8.453 -21.325 1.00 91.38 73 ARG A N 1
ATOM 585 C CA . ARG A 1 73 ? 24.184 7.436 -20.298 1.00 91.38 73 ARG A CA 1
ATOM 586 C C . ARG A 1 73 ? 24.395 7.990 -18.891 1.00 91.38 73 ARG A C 1
ATOM 588 O O . ARG A 1 73 ? 23.528 7.794 -18.050 1.00 91.38 73 ARG A O 1
ATOM 595 N N . VAL A 1 74 ? 25.527 8.651 -18.648 1.00 90.81 74 VAL A N 1
ATOM 596 C CA . VAL A 1 74 ? 25.842 9.223 -17.331 1.00 90.81 74 VAL A CA 1
ATOM 597 C C . VAL A 1 74 ? 24.801 10.269 -16.949 1.00 90.81 74 VAL A C 1
ATOM 599 O O . VAL A 1 74 ? 24.290 10.204 -15.844 1.00 90.81 74 VAL A O 1
ATOM 602 N N . SER A 1 75 ? 24.418 11.156 -17.874 1.00 93.00 75 SER A N 1
ATOM 603 C CA . SER A 1 75 ? 23.363 12.151 -17.638 1.00 93.00 75 SER A CA 1
ATOM 604 C C . SER A 1 75 ? 22.052 11.493 -17.211 1.00 93.00 75 SER A C 1
ATOM 606 O O . SER A 1 75 ? 21.494 11.861 -16.192 1.00 93.00 75 SER A O 1
ATOM 608 N N . ILE A 1 76 ? 21.598 10.467 -17.935 1.00 92.38 76 ILE A N 1
ATOM 609 C CA . ILE A 1 76 ? 20.353 9.752 -17.619 1.00 92.38 76 ILE A CA 1
ATOM 610 C C . ILE A 1 76 ? 20.436 9.033 -16.260 1.00 92.38 76 ILE A C 1
ATOM 612 O O . ILE A 1 76 ? 19.448 8.977 -15.529 1.00 92.38 76 ILE A O 1
ATOM 616 N N . GLU A 1 77 ? 21.591 8.450 -15.924 1.00 91.25 77 GLU A N 1
ATOM 617 C CA . GLU A 1 77 ? 21.822 7.813 -14.620 1.00 91.25 77 GLU A CA 1
ATOM 618 C C . GLU A 1 77 ? 21.819 8.854 -13.484 1.00 91.25 77 GLU A C 1
ATOM 620 O O . GLU A 1 77 ? 21.217 8.605 -12.442 1.00 91.25 77 GLU A O 1
ATOM 625 N N . THR A 1 78 ? 22.405 10.036 -13.701 1.00 93.44 78 THR A N 1
ATOM 626 C CA . THR A 1 78 ? 22.365 11.157 -12.748 1.00 93.44 78 THR A CA 1
ATOM 627 C C . THR A 1 78 ? 20.944 11.689 -12.561 1.00 93.44 78 THR A C 1
ATOM 629 O O . THR A 1 78 ? 20.476 11.759 -11.427 1.00 93.44 78 THR A O 1
ATOM 632 N N . ASP A 1 79 ? 20.214 11.952 -13.647 1.00 94.19 79 ASP A N 1
ATOM 633 C CA . ASP A 1 79 ? 18.824 12.423 -13.597 1.00 94.19 79 ASP A CA 1
ATOM 634 C C . ASP A 1 79 ? 17.925 11.430 -12.836 1.00 94.19 79 ASP A C 1
ATOM 636 O O . ASP A 1 79 ? 17.024 11.816 -12.092 1.00 94.19 79 ASP A O 1
ATOM 640 N N . PHE A 1 80 ? 18.170 10.124 -12.985 1.00 93.50 80 PHE A N 1
ATOM 641 C CA . PHE A 1 80 ? 17.448 9.097 -12.233 1.00 93.50 80 PHE A CA 1
ATOM 642 C C . PHE A 1 80 ? 17.701 9.184 -10.726 1.00 93.50 80 PHE A C 1
ATOM 644 O O . PHE A 1 80 ? 16.762 9.029 -9.940 1.00 93.50 80 PHE A O 1
ATOM 651 N N . GLU A 1 81 ? 18.948 9.409 -10.310 1.00 90.88 81 GLU A N 1
ATOM 652 C CA . GLU A 1 81 ? 19.289 9.580 -8.898 1.00 90.88 81 GLU A CA 1
ATOM 653 C C . GLU A 1 81 ? 18.649 10.848 -8.323 1.00 90.88 81 GLU A C 1
ATOM 655 O O . GLU A 1 81 ? 18.027 10.774 -7.260 1.00 90.88 81 GLU A O 1
ATOM 660 N N . GLU A 1 82 ? 18.699 11.960 -9.059 1.00 93.81 82 GLU A N 1
ATOM 661 C CA . GLU A 1 82 ? 18.067 13.229 -8.678 1.00 93.81 82 GLU A CA 1
ATOM 662 C C . GLU A 1 82 ? 16.549 13.077 -8.521 1.00 93.81 82 GLU A C 1
ATOM 664 O O . GLU A 1 82 ? 15.991 13.433 -7.482 1.00 93.81 82 GLU A O 1
ATOM 669 N N . LEU A 1 83 ? 15.875 12.442 -9.485 1.00 92.56 83 LEU A N 1
ATOM 670 C CA . LEU A 1 83 ? 14.440 12.154 -9.401 1.00 92.56 83 LEU A CA 1
ATOM 671 C C . LEU A 1 83 ? 14.099 11.226 -8.228 1.00 92.56 83 LEU A C 1
ATOM 673 O O . LEU A 1 83 ? 13.047 11.371 -7.597 1.00 92.56 83 LEU A O 1
ATOM 677 N N . CYS A 1 84 ? 14.965 10.259 -7.913 1.00 90.88 84 CYS A N 1
ATOM 678 C CA . CYS A 1 84 ? 14.768 9.393 -6.752 1.00 90.88 84 CYS A CA 1
ATOM 679 C C . CYS A 1 84 ? 14.805 10.167 -5.431 1.00 90.88 84 CYS A C 1
ATOM 681 O O . CYS A 1 84 ? 14.080 9.803 -4.495 1.00 90.88 84 CYS A O 1
ATOM 683 N N . GLU A 1 85 ? 15.633 11.205 -5.354 1.00 89.88 85 GLU A N 1
ATOM 684 C CA . GLU A 1 85 ? 15.733 12.087 -4.196 1.00 89.88 85 GLU A CA 1
ATOM 685 C C . GLU A 1 85 ? 14.576 13.087 -4.145 1.00 89.88 85 GLU A C 1
ATOM 687 O O . GLU A 1 85 ? 13.877 13.135 -3.132 1.00 89.88 85 GLU A O 1
ATOM 692 N N . GLU A 1 86 ? 14.296 13.796 -5.241 1.00 93.44 86 GLU A N 1
ATOM 693 C CA . GLU A 1 86 ? 13.226 14.799 -5.337 1.00 93.44 86 GLU A CA 1
ATOM 694 C C . GLU A 1 86 ? 11.858 14.209 -4.973 1.00 93.44 86 GLU A C 1
ATOM 696 O O . GLU A 1 86 ? 11.083 14.780 -4.203 1.00 93.44 86 GLU A O 1
ATOM 701 N N . LEU A 1 87 ? 11.562 13.014 -5.485 1.00 91.50 87 LEU A N 1
ATOM 702 C CA . LEU A 1 87 ? 10.286 12.353 -5.241 1.00 91.50 87 LEU A CA 1
ATOM 703 C C . LEU A 1 87 ? 10.232 11.621 -3.894 1.00 91.50 87 LEU A C 1
ATOM 705 O O . LEU A 1 87 ? 9.181 11.053 -3.563 1.00 91.50 87 LEU A O 1
ATOM 709 N N . GLY A 1 88 ? 11.332 11.578 -3.136 1.00 89.75 88 GLY A N 1
ATOM 710 C CA . GLY A 1 88 ? 11.442 10.794 -1.906 1.00 89.75 88 GLY A CA 1
ATOM 711 C C . GLY A 1 88 ? 11.147 9.309 -2.139 1.00 89.75 88 GLY A C 1
ATOM 712 O O . GLY A 1 88 ? 10.523 8.652 -1.301 1.00 89.75 88 GLY A O 1
ATOM 713 N N . LEU A 1 89 ? 11.528 8.768 -3.306 1.00 89.12 89 LEU A N 1
ATOM 714 C CA . LEU A 1 89 ? 11.223 7.380 -3.681 1.00 89.12 89 LEU A CA 1
ATOM 715 C C . LEU A 1 89 ? 11.856 6.383 -2.712 1.00 89.12 89 LEU A C 1
ATOM 717 O O . LEU A 1 89 ? 11.287 5.322 -2.462 1.00 89.12 89 LEU A O 1
ATOM 721 N N . ARG A 1 90 ? 13.000 6.747 -2.127 1.00 87.12 90 ARG A N 1
ATOM 722 C CA . ARG A 1 90 ? 13.709 5.950 -1.122 1.00 87.12 90 ARG A CA 1
ATOM 723 C C . ARG A 1 90 ? 12.815 5.645 0.081 1.00 87.12 90 ARG A C 1
ATOM 725 O O . ARG A 1 90 ? 12.628 4.476 0.418 1.00 87.12 90 ARG A O 1
ATOM 732 N N . ASP A 1 91 ? 12.207 6.676 0.658 1.00 87.12 91 ASP A N 1
ATOM 733 C CA . ASP A 1 91 ? 11.374 6.554 1.857 1.00 87.12 91 ASP A CA 1
ATOM 734 C C . ASP A 1 91 ? 10.028 5.896 1.549 1.00 87.12 91 ASP A C 1
ATOM 736 O O . ASP A 1 91 ? 9.562 5.030 2.295 1.00 87.12 91 ASP A O 1
ATOM 740 N N . LYS A 1 92 ? 9.420 6.253 0.411 1.00 89.75 92 LYS A N 1
ATOM 741 C CA . LYS A 1 92 ? 8.150 5.671 -0.048 1.00 89.75 92 LYS A CA 1
ATOM 742 C C . LYS A 1 92 ? 8.272 4.171 -0.300 1.00 89.75 92 LYS A C 1
ATOM 744 O O . LYS A 1 92 ? 7.423 3.407 0.156 1.00 89.75 92 LYS A O 1
ATOM 749 N N . LEU A 1 93 ? 9.324 3.740 -0.998 1.00 88.56 93 LEU A N 1
ATOM 750 C CA . LEU A 1 93 ? 9.561 2.323 -1.270 1.00 88.56 93 LEU A CA 1
ATOM 751 C C . LEU A 1 93 ? 9.946 1.560 -0.002 1.00 88.56 93 LEU A C 1
ATOM 753 O O . LEU A 1 93 ? 9.464 0.447 0.177 1.00 88.56 93 LEU A O 1
ATOM 757 N N . ALA A 1 94 ? 10.727 2.160 0.901 1.00 86.12 94 ALA A N 1
ATOM 758 C CA . ALA A 1 94 ? 11.034 1.552 2.194 1.00 86.12 94 ALA A CA 1
ATOM 759 C C . ALA A 1 94 ? 9.772 1.362 3.051 1.00 86.12 94 ALA A C 1
ATOM 761 O O . ALA A 1 94 ? 9.555 0.287 3.597 1.00 86.12 94 ALA A O 1
ATOM 762 N N . THR A 1 95 ? 8.894 2.366 3.104 1.00 87.06 95 THR A N 1
ATOM 763 C CA . THR A 1 95 ? 7.614 2.270 3.822 1.00 87.06 95 THR A CA 1
ATOM 764 C C . THR A 1 95 ? 6.725 1.193 3.205 1.00 87.06 95 THR A C 1
ATOM 766 O O . THR A 1 95 ? 6.125 0.397 3.921 1.00 87.06 95 THR A O 1
ATOM 769 N N . LEU A 1 96 ? 6.671 1.120 1.874 1.00 85.25 96 LEU A N 1
ATOM 770 C CA . LEU A 1 96 ? 5.947 0.066 1.169 1.00 85.25 96 LEU A CA 1
ATOM 771 C C . LEU A 1 96 ? 6.508 -1.334 1.448 1.00 85.25 96 LEU A C 1
ATOM 773 O O . LEU A 1 96 ? 5.723 -2.269 1.562 1.00 85.25 96 LEU A O 1
ATOM 777 N N . GLU A 1 97 ? 7.830 -1.496 1.543 1.00 84.94 97 GLU A N 1
ATOM 778 C CA . GLU A 1 97 ? 8.449 -2.766 1.948 1.00 84.94 97 GLU A CA 1
ATOM 779 C C . GLU A 1 97 ? 7.998 -3.161 3.355 1.00 84.94 97 GLU A C 1
ATOM 781 O O . GLU A 1 97 ? 7.485 -4.264 3.530 1.00 84.94 97 GLU A O 1
ATOM 786 N N . THR A 1 98 ? 8.085 -2.244 4.322 1.00 83.31 98 THR A N 1
ATOM 787 C CA . THR A 1 98 ? 7.640 -2.488 5.701 1.00 83.31 98 THR A CA 1
ATOM 788 C C . THR A 1 98 ? 6.162 -2.872 5.760 1.00 83.31 98 THR A C 1
ATOM 790 O O . THR A 1 98 ? 5.812 -3.876 6.373 1.00 83.31 98 THR A O 1
ATOM 793 N N . LEU A 1 99 ? 5.289 -2.131 5.070 1.00 80.56 99 LEU A N 1
ATOM 794 C CA . LEU A 1 99 ? 3.852 -2.421 5.040 1.00 80.56 99 LEU A CA 1
ATOM 795 C C . LEU A 1 99 ? 3.552 -3.786 4.411 1.00 80.56 99 LEU A C 1
ATOM 797 O O . LEU A 1 99 ? 2.664 -4.501 4.872 1.00 80.56 99 LEU A O 1
ATOM 801 N N . CYS A 1 100 ? 4.278 -4.166 3.359 1.00 77.50 100 CYS A N 1
ATOM 802 C CA . CYS A 1 100 ? 4.126 -5.482 2.749 1.00 77.50 100 CYS A CA 1
ATOM 803 C C . CYS A 1 100 ? 4.605 -6.598 3.688 1.00 77.50 100 CYS A C 1
ATOM 805 O O . CYS A 1 100 ? 3.908 -7.604 3.832 1.00 77.50 100 CYS A O 1
ATOM 807 N N . GLU A 1 101 ? 5.727 -6.407 4.384 1.00 76.69 101 GLU A N 1
ATOM 808 C CA . GLU A 1 101 ? 6.245 -7.356 5.374 1.00 76.69 101 GLU A CA 1
ATOM 809 C C . GLU A 1 101 ? 5.288 -7.534 6.564 1.00 76.69 101 GLU A C 1
ATOM 811 O O . GLU A 1 101 ? 4.971 -8.668 6.926 1.00 76.69 101 GLU A O 1
ATOM 816 N N . GLU A 1 102 ? 4.746 -6.445 7.118 1.00 73.00 102 GLU A N 1
ATOM 817 C CA . GLU A 1 102 ? 3.736 -6.467 8.191 1.00 73.00 102 GLU A CA 1
ATOM 818 C C . 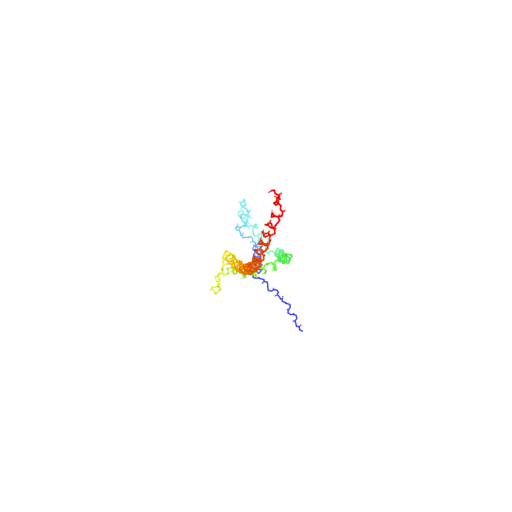GLU A 1 102 ? 2.464 -7.224 7.788 1.00 73.00 102 GLU A C 1
ATOM 820 O O . GLU A 1 102 ? 1.815 -7.891 8.602 1.00 73.00 102 GLU A O 1
ATOM 825 N N . GLN A 1 103 ? 2.104 -7.130 6.511 1.00 68.12 103 GLN A N 1
ATOM 826 C CA . GLN A 1 103 ? 0.938 -7.792 5.941 1.00 68.12 103 GLN A CA 1
ATOM 827 C C . GLN A 1 103 ? 1.224 -9.233 5.486 1.00 68.12 103 GLN A C 1
ATOM 829 O O . GLN A 1 103 ? 0.297 -9.936 5.082 1.00 68.12 103 GLN A O 1
ATOM 834 N N . GLY A 1 104 ? 2.473 -9.706 5.576 1.00 64.75 104 GLY A N 1
ATOM 835 C CA . GLY A 1 104 ? 2.879 -11.032 5.098 1.00 64.75 104 GLY A CA 1
ATOM 836 C C . GLY A 1 104 ? 2.855 -11.171 3.571 1.00 64.75 104 GLY A C 1
ATOM 837 O O . GLY A 1 104 ? 2.847 -12.290 3.050 1.00 64.75 104 GLY A O 1
ATOM 838 N N . ILE A 1 105 ? 2.833 -10.042 2.858 1.00 63.16 105 ILE A N 1
ATOM 839 C CA . ILE A 1 105 ? 2.945 -9.960 1.406 1.00 63.16 105 ILE A CA 1
ATOM 840 C C . ILE A 1 105 ? 4.439 -9.967 1.088 1.00 63.16 105 ILE A C 1
ATOM 842 O O . ILE A 1 105 ? 5.096 -8.928 1.099 1.00 63.16 105 ILE A O 1
ATOM 846 N N . ALA A 1 106 ? 4.999 -11.147 0.834 1.00 62.53 106 ALA A N 1
ATOM 847 C CA . ALA A 1 106 ? 6.347 -11.224 0.291 1.00 62.53 106 ALA A CA 1
ATOM 848 C C . ALA A 1 106 ? 6.294 -10.983 -1.222 1.00 62.53 106 ALA A C 1
ATOM 850 O O . ALA A 1 106 ? 5.478 -11.591 -1.920 1.00 62.53 106 ALA A O 1
ATOM 851 N N . ASP A 1 107 ? 7.185 -10.127 -1.726 1.00 60.66 107 ASP A N 1
ATOM 852 C CA . ASP A 1 107 ? 7.517 -10.118 -3.148 1.00 60.66 107 ASP A CA 1
ATOM 853 C C . ASP A 1 107 ? 8.041 -11.518 -3.467 1.00 60.66 107 ASP A C 1
ATOM 855 O O . ASP A 1 107 ? 9.024 -11.968 -2.876 1.00 60.66 107 ASP A O 1
ATOM 859 N N . GLY A 1 108 ? 7.297 -12.256 -4.286 1.00 50.97 108 GLY A N 1
ATOM 860 C CA . GLY A 1 108 ? 7.562 -13.659 -4.559 1.00 50.97 108 GLY A CA 1
ATOM 861 C C . GLY A 1 108 ? 8.866 -13.850 -5.323 1.00 50.97 108 GLY A C 1
ATOM 862 O O . GLY A 1 108 ? 8.842 -14.052 -6.531 1.00 50.97 108 GLY A O 1
ATOM 863 N N . ASP A 1 109 ? 9.996 -13.860 -4.621 1.00 47.38 109 ASP A N 1
ATOM 864 C CA . ASP A 1 109 ? 11.176 -14.576 -5.080 1.00 47.38 109 ASP A CA 1
ATOM 865 C C . ASP A 1 109 ? 10.857 -16.065 -4.936 1.00 47.38 109 ASP A C 1
ATOM 867 O O . ASP A 1 109 ? 10.912 -16.641 -3.849 1.00 47.38 109 ASP A O 1
ATOM 871 N N . ALA A 1 110 ? 10.502 -16.699 -6.053 1.00 47.16 110 ALA A N 1
ATOM 872 C CA . ALA A 1 110 ? 10.178 -18.122 -6.168 1.00 47.16 110 ALA A CA 1
ATOM 873 C C . ALA A 1 110 ? 11.335 -19.082 -5.784 1.00 47.16 110 ALA A C 1
ATOM 875 O O . ALA A 1 110 ? 11.258 -20.276 -6.058 1.00 47.16 110 ALA A O 1
ATOM 876 N N . ALA A 1 111 ? 12.415 -18.583 -5.176 1.00 47.16 111 ALA A N 1
ATOM 877 C CA . ALA A 1 111 ? 13.646 -19.320 -4.921 1.00 47.16 111 ALA A CA 1
ATOM 878 C C . ALA A 1 111 ? 13.835 -19.776 -3.464 1.00 47.16 111 ALA A C 1
ATOM 880 O O . ALA A 1 111 ? 14.679 -20.637 -3.229 1.00 47.16 111 ALA A O 1
ATOM 881 N N . ASP A 1 112 ? 13.082 -19.254 -2.487 1.00 44.56 112 ASP A N 1
ATOM 882 C CA . ASP A 1 112 ? 13.334 -19.563 -1.070 1.00 44.56 112 ASP A CA 1
ATOM 883 C C . ASP A 1 112 ? 12.161 -20.318 -0.421 1.00 44.56 112 ASP A C 1
ATOM 885 O O . ASP A 1 112 ? 11.276 -19.751 0.219 1.00 44.56 112 ASP A O 1
ATOM 889 N N . ALA A 1 113 ? 12.159 -21.641 -0.603 1.00 44.16 113 ALA A N 1
ATOM 890 C CA . ALA A 1 113 ? 11.127 -22.578 -0.144 1.00 44.16 113 ALA A CA 1
ATOM 891 C C . ALA A 1 113 ? 11.035 -22.755 1.392 1.00 44.16 113 ALA A C 1
ATOM 893 O O . ALA A 1 113 ? 10.315 -23.633 1.866 1.00 44.16 113 ALA A O 1
ATOM 894 N N . THR A 1 114 ? 11.759 -21.956 2.183 1.00 49.69 114 THR A N 1
ATOM 895 C CA . THR A 1 114 ? 11.773 -22.049 3.656 1.00 49.69 114 THR A CA 1
ATOM 896 C C . THR A 1 114 ? 11.050 -20.910 4.373 1.00 49.69 114 THR A C 1
ATOM 898 O O . THR A 1 114 ? 10.821 -21.000 5.581 1.00 49.69 114 THR A O 1
ATOM 901 N N . ARG A 1 115 ? 10.626 -19.855 3.664 1.00 48.69 115 ARG A N 1
ATOM 902 C CA . ARG A 1 115 ? 9.796 -18.794 4.251 1.00 48.69 115 ARG A CA 1
ATOM 903 C C . ARG A 1 115 ? 8.321 -19.139 4.089 1.00 48.69 115 ARG A C 1
ATOM 905 O O . ARG A 1 115 ? 7.907 -19.622 3.040 1.00 48.69 115 ARG A O 1
ATOM 912 N N . GLN A 1 116 ? 7.552 -18.919 5.159 1.00 48.69 116 GLN A N 1
ATOM 913 C CA . GLN A 1 116 ? 6.099 -19.118 5.205 1.00 48.69 116 GLN A CA 1
ATOM 914 C C . GLN A 1 116 ? 5.448 -18.646 3.896 1.00 48.69 116 GLN A C 1
ATOM 916 O O . GLN A 1 116 ? 5.831 -17.583 3.401 1.00 48.69 116 GLN A O 1
ATOM 921 N N . PRO A 1 117 ? 4.501 -19.419 3.328 1.00 50.97 117 PRO A N 1
ATOM 922 C CA . PRO A 1 117 ? 3.943 -19.131 2.016 1.00 50.97 117 PRO A CA 1
ATOM 923 C C . PRO A 1 117 ? 3.414 -17.703 2.015 1.00 50.97 117 PRO A C 1
ATOM 925 O O . PRO A 1 117 ? 2.526 -17.377 2.805 1.00 50.97 117 PRO A O 1
ATOM 928 N N . ALA A 1 118 ? 4.009 -16.867 1.160 1.00 54.50 118 ALA A N 1
ATOM 929 C CA . ALA A 1 118 ? 3.617 -15.482 0.967 1.00 54.50 118 ALA A CA 1
ATOM 930 C C . ALA A 1 118 ? 2.095 -15.442 0.820 1.00 54.50 118 ALA A C 1
ATOM 932 O O . ALA A 1 118 ? 1.533 -15.998 -0.131 1.00 54.50 118 ALA A O 1
ATOM 933 N N . LEU A 1 119 ? 1.407 -14.866 1.803 1.00 57.53 119 LEU A N 1
ATOM 934 C CA . LEU A 1 119 ? -0.034 -14.730 1.717 1.00 57.53 119 LEU A CA 1
ATOM 935 C C . LEU A 1 119 ? -0.263 -13.710 0.611 1.00 57.53 119 LEU A C 1
ATOM 937 O O . LEU A 1 119 ? 0.104 -12.546 0.748 1.00 57.53 119 LEU A O 1
ATOM 941 N N . GLY A 1 120 ? -0.827 -14.159 -0.511 1.00 63.50 120 GLY A N 1
ATOM 942 C CA . GLY A 1 120 ? -1.176 -13.255 -1.602 1.00 63.50 120 GLY A CA 1
ATOM 943 C C . GLY A 1 120 ? -1.993 -12.061 -1.080 1.00 63.50 120 GLY A C 1
ATOM 944 O O . GLY A 1 120 ? -2.676 -12.192 -0.056 1.00 63.50 120 GLY A O 1
ATOM 945 N N . PRO A 1 121 ? -1.969 -10.909 -1.771 1.00 65.62 121 PRO A N 1
ATOM 946 C CA . PRO A 1 121 ? -2.532 -9.646 -1.277 1.00 65.62 121 PRO A CA 1
ATOM 947 C C . PRO A 1 121 ? -3.981 -9.778 -0.776 1.00 65.62 121 PRO A C 1
ATOM 949 O O . PRO A 1 121 ? -4.354 -9.206 0.244 1.00 65.62 121 PRO A O 1
ATOM 952 N N . THR A 1 122 ? -4.788 -10.628 -1.414 1.00 75.12 122 THR A N 1
ATOM 953 C CA . THR A 1 122 ? -6.163 -10.937 -0.992 1.00 75.12 122 THR A CA 1
ATOM 954 C C . THR A 1 122 ? -6.249 -11.590 0.394 1.00 75.12 122 THR A C 1
ATOM 956 O O . THR A 1 122 ? -7.132 -11.264 1.186 1.00 75.12 122 THR A O 1
ATOM 959 N N . ASN A 1 123 ? -5.338 -12.510 0.718 1.00 71.44 123 ASN A N 1
ATOM 960 C CA . ASN A 1 123 ? -5.319 -13.187 2.013 1.00 71.44 123 ASN A CA 1
ATOM 961 C C . ASN A 1 123 ? -4.817 -12.271 3.135 1.00 71.44 123 ASN A C 1
ATOM 963 O O . ASN A 1 123 ? -5.352 -12.343 4.241 1.00 71.44 123 ASN A O 1
ATOM 967 N N . ALA A 1 124 ? -3.856 -11.392 2.846 1.00 70.88 124 ALA A N 1
ATOM 968 C CA . ALA A 1 124 ? -3.382 -10.380 3.786 1.00 70.88 124 ALA A CA 1
ATOM 969 C C . ALA A 1 124 ? -4.505 -9.408 4.189 1.00 70.88 124 ALA A C 1
ATOM 971 O O . ALA A 1 124 ? -4.754 -9.198 5.378 1.00 70.88 124 ALA A O 1
ATOM 972 N N . ILE A 1 125 ? -5.267 -8.910 3.207 1.00 76.81 125 ILE A N 1
ATOM 973 C CA . ILE A 1 125 ? -6.443 -8.059 3.445 1.00 76.81 125 ILE A CA 1
ATOM 974 C C . ILE A 1 125 ? -7.489 -8.803 4.282 1.00 76.81 125 ILE A C 1
ATOM 976 O O . ILE A 1 125 ? -8.011 -8.260 5.256 1.00 76.81 125 ILE A O 1
ATOM 980 N N . ARG A 1 126 ? -7.775 -10.067 3.946 1.00 80.56 126 ARG A N 1
ATOM 981 C CA . ARG A 1 126 ? -8.742 -10.893 4.683 1.00 80.56 126 ARG A CA 1
ATOM 982 C C . ARG A 1 126 ? -8.335 -11.096 6.145 1.00 80.56 126 ARG A C 1
ATOM 984 O O . ARG A 1 126 ? -9.187 -11.017 7.025 1.00 80.56 126 ARG A O 1
ATOM 991 N N . LEU A 1 127 ? -7.051 -11.336 6.413 1.00 80.31 127 LEU A N 1
ATOM 992 C CA . LEU A 1 127 ? -6.509 -11.459 7.770 1.00 80.31 127 LEU A CA 1
ATOM 993 C C . LEU A 1 127 ? -6.572 -10.136 8.537 1.00 80.31 127 LEU A C 1
ATOM 995 O O . LEU A 1 127 ? -6.971 -10.136 9.700 1.00 80.31 127 LEU A O 1
ATOM 999 N N . GLY A 1 128 ? -6.234 -9.018 7.891 1.00 81.00 128 GLY A N 1
ATOM 1000 C CA . GLY A 1 128 ? -6.361 -7.684 8.480 1.00 81.00 128 GLY A CA 1
ATOM 1001 C C . GLY A 1 128 ? -7.805 -7.368 8.871 1.00 81.00 128 GLY A C 1
ATOM 1002 O O . GLY A 1 128 ? -8.070 -6.974 10.006 1.00 81.00 128 GLY A O 1
ATOM 1003 N N . LEU A 1 129 ? -8.751 -7.644 7.971 1.00 87.44 129 LEU A N 1
ATOM 1004 C CA . LEU A 1 129 ? -10.178 -7.483 8.236 1.00 87.44 129 LEU A CA 1
ATOM 1005 C C . LEU A 1 129 ? -10.643 -8.370 9.397 1.00 87.44 129 LEU A C 1
ATOM 1007 O O . LEU A 1 129 ? -11.381 -7.911 10.264 1.00 87.44 129 LEU A O 1
ATOM 1011 N N . LEU A 1 130 ? -10.199 -9.627 9.436 1.00 87.75 130 LEU A N 1
ATOM 1012 C CA . LEU A 1 130 ? -10.570 -10.562 10.494 1.00 87.75 130 LEU A CA 1
ATOM 1013 C C . LEU A 1 130 ? -10.052 -10.105 11.865 1.00 87.75 130 LEU A C 1
ATOM 1015 O O . LEU A 1 130 ? -10.814 -10.135 12.828 1.00 87.75 130 LEU A O 1
ATOM 1019 N N . ARG A 1 131 ? -8.811 -9.609 11.951 1.00 87.50 131 ARG A N 1
ATOM 1020 C CA . ARG A 1 131 ? -8.256 -9.026 13.188 1.00 87.50 131 ARG A CA 1
ATOM 1021 C C . ARG A 1 131 ? -9.027 -7.785 13.631 1.00 87.50 131 ARG A C 1
ATOM 1023 O O . ARG A 1 131 ? -9.377 -7.675 14.801 1.00 87.50 131 ARG A O 1
ATOM 1030 N N . ALA A 1 132 ? -9.340 -6.881 12.701 1.00 89.50 132 ALA A N 1
ATOM 1031 C CA . ALA A 1 132 ? -10.135 -5.693 13.003 1.00 89.50 132 ALA A CA 1
ATOM 1032 C C . ALA A 1 132 ? -11.526 -6.070 13.539 1.00 89.50 132 ALA A C 1
ATOM 1034 O O . ALA A 1 132 ? -11.992 -5.501 14.523 1.00 89.50 132 ALA A O 1
ATOM 1035 N N . LYS A 1 133 ? -12.159 -7.090 12.944 1.00 92.38 133 LYS A N 1
ATOM 1036 C CA . LYS A 1 133 ? -13.450 -7.604 13.411 1.00 92.38 133 LYS A CA 1
ATOM 1037 C C . LYS A 1 133 ? -13.366 -8.292 14.770 1.00 92.38 133 LYS A C 1
ATOM 1039 O O . LYS A 1 133 ? -14.285 -8.140 15.566 1.00 92.38 133 LYS A O 1
ATOM 1044 N N . GLN A 1 134 ? -12.281 -9.001 15.068 1.00 93.50 134 GLN A N 1
ATOM 1045 C CA . GLN A 1 134 ? -12.060 -9.566 16.401 1.00 93.50 134 GLN A CA 1
ATOM 1046 C C . GLN A 1 134 ? -11.930 -8.470 17.467 1.00 93.50 134 GLN A C 1
ATOM 1048 O O . GLN A 1 134 ? -12.617 -8.542 18.483 1.00 93.50 134 GLN A O 1
ATOM 1053 N N . ALA A 1 135 ? -11.151 -7.419 17.199 1.00 93.44 135 ALA A N 1
ATOM 1054 C CA . ALA A 1 135 ? -11.015 -6.281 18.109 1.00 93.44 135 ALA A CA 1
ATOM 1055 C C . ALA A 1 135 ? -12.351 -5.543 18.334 1.00 93.44 135 ALA A C 1
ATOM 1057 O O . ALA A 1 135 ? -12.677 -5.158 19.457 1.00 93.44 135 ALA A O 1
ATOM 1058 N N . GLU A 1 136 ? -13.165 -5.388 17.284 1.00 95.25 136 GLU A N 1
ATOM 1059 C CA . GLU A 1 136 ? -14.510 -4.807 17.385 1.00 95.25 136 GLU A CA 1
ATOM 1060 C C . GLU A 1 136 ? -15.428 -5.662 18.277 1.00 95.25 136 GLU A C 1
ATOM 1062 O O . GLU A 1 136 ? -16.109 -5.136 19.155 1.00 95.25 136 GLU A O 1
ATOM 1067 N N . VAL A 1 137 ? -15.398 -6.991 18.120 1.00 96.69 137 VAL A N 1
ATOM 1068 C CA . VAL A 1 137 ? -16.167 -7.921 18.966 1.00 96.69 137 VAL A CA 1
ATOM 1069 C C . VAL A 1 137 ? -15.738 -7.838 20.432 1.00 96.69 137 VAL A C 1
ATOM 1071 O O . VAL A 1 137 ? -16.593 -7.836 21.317 1.00 96.69 137 VAL A O 1
ATOM 1074 N N . GLU A 1 138 ? -14.438 -7.761 20.711 1.00 96.06 138 GLU A N 1
ATOM 1075 C CA . GLU A 1 138 ? -13.919 -7.609 22.076 1.00 96.06 138 GLU A CA 1
ATOM 1076 C C . GLU A 1 138 ? -14.364 -6.286 22.711 1.00 96.06 138 GLU A C 1
ATOM 1078 O O . GLU A 1 138 ? -14.836 -6.272 23.851 1.00 96.06 138 GLU A O 1
ATOM 1083 N N . SER A 1 139 ? -14.305 -5.188 21.952 1.00 96.62 139 SER A N 1
ATOM 1084 C CA . SER A 1 139 ? -14.793 -3.880 22.394 1.00 96.62 139 SER A CA 1
ATOM 1085 C C . SER A 1 139 ? -16.290 -3.910 22.719 1.00 96.62 139 SER A C 1
ATOM 1087 O O . SER A 1 139 ? -16.697 -3.501 23.808 1.00 96.62 139 SER A O 1
ATOM 1089 N N . LEU A 1 140 ? -17.112 -4.473 21.828 1.00 97.25 140 LEU A N 1
ATOM 1090 C CA . LEU A 1 140 ? -18.559 -4.579 22.030 1.00 97.25 140 LEU A CA 1
ATOM 1091 C C . LEU A 1 140 ? -18.918 -5.452 23.237 1.00 97.25 140 LEU A C 1
ATOM 1093 O O . LEU A 1 140 ? -19.844 -5.120 23.975 1.00 97.25 140 LEU A O 1
ATOM 1097 N N . ARG A 1 141 ? -18.173 -6.536 23.483 1.00 97.31 141 ARG A N 1
ATOM 1098 C CA . ARG A 1 141 ? -18.355 -7.374 24.680 1.00 97.31 141 ARG A CA 1
ATOM 1099 C C . ARG A 1 141 ? -18.066 -6.608 25.967 1.00 97.31 141 ARG A C 1
ATOM 1101 O O . ARG A 1 141 ? -18.812 -6.755 26.929 1.00 97.31 141 ARG A O 1
ATOM 1108 N N . SER A 1 142 ? -17.025 -5.777 25.978 1.00 97.44 142 SER A N 1
ATOM 1109 C CA . SER A 1 142 ? -16.717 -4.915 27.126 1.00 97.44 142 SER A CA 1
ATOM 1110 C C . SER A 1 142 ? -17.840 -3.909 27.395 1.00 97.44 142 SER A C 1
ATOM 1112 O O . SER A 1 142 ? -18.280 -3.758 28.533 1.00 97.44 142 SER A O 1
ATOM 1114 N N . VAL A 1 143 ? -18.365 -3.270 26.344 1.00 97.44 143 VAL A N 1
ATOM 1115 C CA . VAL A 1 143 ? -19.494 -2.333 26.464 1.00 97.44 143 VAL A CA 1
ATOM 1116 C C . VAL A 1 143 ? -20.749 -3.041 26.974 1.00 97.44 143 VAL A C 1
ATOM 1118 O O . VAL A 1 143 ? -21.415 -2.524 27.869 1.00 97.44 143 VAL A O 1
ATOM 1121 N N . LEU A 1 144 ? -21.052 -4.235 26.457 1.00 97.50 144 LEU A N 1
ATOM 1122 C CA . LEU A 1 144 ? -22.192 -5.029 26.916 1.00 97.50 144 LEU A CA 1
ATOM 1123 C C . LEU A 1 144 ? -22.086 -5.340 28.414 1.00 97.50 144 LEU A C 1
ATOM 1125 O O . LEU A 1 144 ? -23.039 -5.083 29.145 1.00 97.50 144 LEU A O 1
ATOM 1129 N N . ALA A 1 145 ? -20.920 -5.798 28.878 1.00 97.50 145 ALA A N 1
ATOM 1130 C CA . ALA A 1 145 ? -20.691 -6.094 30.290 1.00 97.50 145 ALA A CA 1
ATOM 1131 C C . ALA A 1 145 ? -20.892 -4.854 31.184 1.00 97.50 145 ALA A C 1
ATOM 1133 O O . ALA A 1 145 ? -21.560 -4.932 32.214 1.00 97.50 145 ALA A O 1
ATOM 1134 N N . GLN A 1 146 ? -20.394 -3.686 30.761 1.00 97.50 146 GLN A N 1
ATOM 1135 C CA . GLN A 1 146 ? -20.602 -2.425 31.486 1.00 97.50 146 GLN A CA 1
ATOM 1136 C C . GLN A 1 146 ? -22.084 -2.022 31.538 1.00 97.50 146 GLN A C 1
ATOM 1138 O O . GLN A 1 146 ? -22.574 -1.538 32.562 1.00 97.50 146 GLN A O 1
ATOM 1143 N N . CYS A 1 147 ? -22.821 -2.217 30.441 1.00 96.69 147 CYS A N 1
ATOM 1144 C CA . CYS A 1 147 ? -24.257 -1.957 30.398 1.00 96.69 147 CYS A CA 1
ATOM 1145 C C . CYS A 1 147 ? -25.039 -2.904 31.317 1.00 96.69 147 CYS A C 1
ATOM 1147 O O . CYS A 1 147 ? -25.953 -2.456 32.013 1.00 96.69 147 CYS A O 1
ATOM 1149 N N . GLU A 1 148 ? -24.687 -4.189 31.339 1.00 97.88 148 GLU A N 1
ATOM 1150 C CA . GLU A 1 148 ? -25.301 -5.192 32.213 1.00 97.88 148 GLU A CA 1
ATOM 1151 C C . GLU A 1 148 ? -25.061 -4.872 33.693 1.00 97.88 148 GLU A C 1
ATOM 1153 O O . GLU A 1 148 ? -26.015 -4.854 34.474 1.00 97.88 148 GLU A O 1
ATOM 1158 N N . GLU A 1 149 ? -23.832 -4.515 34.072 1.00 97.56 149 GLU A N 1
ATOM 1159 C CA . GLU A 1 149 ? -23.491 -4.111 35.440 1.00 97.56 149 GLU A CA 1
ATOM 1160 C C . GLU A 1 149 ? -24.265 -2.856 35.870 1.00 97.56 149 GLU A C 1
ATOM 1162 O O . GLU A 1 149 ? -24.881 -2.818 36.941 1.00 97.56 149 GLU A O 1
ATOM 1167 N N . ARG A 1 150 ? -24.320 -1.838 35.002 1.00 97.38 150 ARG A N 1
ATOM 1168 C CA . ARG A 1 150 ? -25.083 -0.612 35.266 1.00 97.38 150 ARG A CA 1
ATOM 1169 C C . ARG A 1 150 ? -26.578 -0.894 35.415 1.00 97.38 150 ARG A C 1
ATOM 1171 O O . ARG A 1 150 ? -27.223 -0.317 36.292 1.00 97.38 150 ARG A O 1
ATOM 1178 N N . ASN A 1 151 ? -27.134 -1.778 34.590 1.00 96.94 151 ASN A N 1
ATOM 1179 C CA . ASN A 1 151 ? -28.534 -2.181 34.694 1.00 96.94 151 ASN A CA 1
ATOM 1180 C C . ASN A 1 151 ? -28.812 -2.930 35.999 1.00 96.94 151 ASN A C 1
ATOM 1182 O O . ASN A 1 151 ? -29.804 -2.624 36.661 1.00 96.94 151 ASN A O 1
ATOM 1186 N N . ALA A 1 152 ? -27.935 -3.851 36.406 1.00 97.25 152 ALA A N 1
ATOM 1187 C CA . ALA A 1 152 ? -28.056 -4.556 37.679 1.00 97.25 152 ALA A CA 1
ATOM 1188 C C . ALA A 1 152 ? -28.021 -3.579 38.869 1.00 97.25 152 ALA A C 1
ATOM 1190 O O . ALA A 1 152 ? -28.865 -3.657 39.764 1.00 97.25 152 ALA A O 1
ATOM 1191 N N . ALA A 1 153 ? -27.119 -2.593 38.841 1.00 97.25 153 ALA A N 1
ATOM 1192 C CA . ALA A 1 153 ? -27.047 -1.550 39.862 1.00 97.25 153 ALA A CA 1
ATOM 1193 C C . ALA A 1 153 ? -28.338 -0.712 39.932 1.00 97.25 153 ALA A C 1
ATOM 1195 O O . ALA A 1 153 ? -28.880 -0.488 41.017 1.00 97.25 153 ALA A O 1
ATOM 1196 N N . LEU A 1 154 ? -28.875 -0.288 38.783 1.00 97.19 154 LEU A N 1
ATOM 1197 C CA . LEU A 1 154 ? -30.134 0.461 38.717 1.00 97.19 154 LEU A CA 1
ATOM 1198 C C . LEU A 1 154 ? -31.330 -0.371 39.196 1.00 97.19 154 LEU A C 1
ATOM 1200 O O . LEU A 1 154 ? -32.188 0.145 39.912 1.00 97.19 154 LEU A O 1
ATOM 1204 N N . GLN A 1 155 ? -31.384 -1.659 38.853 1.00 97.06 155 GLN A N 1
ATOM 1205 C CA . GLN A 1 155 ? -32.414 -2.570 39.354 1.00 97.06 155 GLN A CA 1
ATOM 1206 C C . GLN A 1 155 ? -32.334 -2.726 40.877 1.00 97.06 155 GLN A C 1
ATOM 1208 O O . GLN A 1 155 ? -33.369 -2.668 41.543 1.00 97.06 155 GLN A O 1
ATOM 1213 N N . GLY A 1 156 ? -31.125 -2.834 41.439 1.00 96.69 156 GLY A N 1
ATOM 1214 C CA . GLY A 1 156 ? -30.903 -2.843 42.887 1.00 96.69 156 GLY A CA 1
ATOM 1215 C C . GLY A 1 156 ? -31.390 -1.558 43.566 1.00 96.69 156 GLY A C 1
ATOM 1216 O O . GLY A 1 156 ? -32.119 -1.615 44.557 1.00 96.69 156 GLY A O 1
ATOM 1217 N N . GLN A 1 157 ? -31.084 -0.391 42.991 1.00 97.25 157 GLN A N 1
ATOM 1218 C CA . GLN A 1 157 ? -31.569 0.900 43.497 1.00 97.25 157 GLN A CA 1
ATOM 1219 C C . GLN A 1 157 ? -33.098 1.015 43.436 1.00 97.25 157 GLN A C 1
ATOM 1221 O O . GLN A 1 157 ? -33.725 1.479 44.390 1.00 97.25 157 GLN A O 1
ATOM 1226 N N . LEU A 1 158 ? -33.715 0.573 42.335 1.00 97.19 158 LEU A N 1
ATOM 1227 C CA . LEU A 1 158 ? -35.172 0.545 42.198 1.00 97.19 158 LEU A CA 1
ATOM 1228 C C . LEU A 1 158 ? -35.819 -0.392 43.221 1.00 97.19 158 LEU A C 1
ATOM 1230 O O . LEU A 1 158 ? -36.866 -0.051 43.771 1.00 97.19 158 LEU A O 1
ATOM 1234 N N . ALA A 1 159 ? -35.212 -1.548 43.493 1.00 96.56 159 ALA A N 1
ATOM 1235 C CA . ALA A 1 159 ? -35.686 -2.473 44.514 1.00 96.56 159 ALA A CA 1
ATOM 1236 C C . ALA A 1 159 ? -35.611 -1.852 45.920 1.00 96.56 159 ALA A C 1
ATOM 1238 O O . ALA A 1 159 ? -36.611 -1.898 46.636 1.00 96.56 159 ALA A O 1
ATOM 1239 N N . SER A 1 160 ? -34.494 -1.196 46.274 1.00 96.31 160 SER A N 1
ATOM 1240 C CA . SER A 1 160 ? -34.339 -0.487 47.558 1.00 96.31 160 SER A CA 1
ATOM 1241 C C . SER A 1 160 ? -35.394 0.601 47.730 1.00 96.31 160 SER A C 1
ATOM 1243 O O . SER A 1 160 ? -36.163 0.576 48.687 1.00 96.31 160 SER A O 1
ATOM 1245 N N . ARG A 1 161 ? -35.529 1.496 46.739 1.00 96.25 161 ARG A N 1
ATOM 1246 C CA . ARG A 1 161 ? -36.519 2.585 46.782 1.00 96.25 161 ARG A CA 1
ATOM 1247 C C . ARG A 1 161 ? -37.954 2.072 46.867 1.00 96.25 161 ARG A C 1
ATOM 1249 O O . ARG A 1 161 ? -38.784 2.666 47.549 1.00 96.25 161 ARG A O 1
ATOM 1256 N N . ARG A 1 162 ? -38.272 0.966 46.183 1.00 96.88 162 ARG A N 1
ATOM 1257 C CA . ARG A 1 162 ? -39.585 0.309 46.301 1.00 96.88 162 ARG A CA 1
ATOM 1258 C C . ARG A 1 162 ? -39.807 -0.268 47.699 1.00 96.88 162 ARG A C 1
ATOM 1260 O O . ARG A 1 162 ? -40.935 -0.206 48.182 1.00 96.88 162 ARG A O 1
ATOM 1267 N N . GLY A 1 163 ? -38.772 -0.818 48.333 1.00 96.88 163 GLY A N 1
ATOM 1268 C CA . GLY A 1 163 ? -38.809 -1.275 49.723 1.00 96.88 163 GLY A CA 1
ATOM 1269 C C . GLY A 1 163 ? -39.091 -0.128 50.692 1.00 96.88 163 GLY A C 1
ATOM 1270 O O . GLY A 1 163 ? -40.083 -0.173 51.413 1.00 96.88 163 GLY A O 1
ATOM 1271 N N . GLU A 1 164 ? -38.303 0.945 50.615 1.00 96.50 164 GLU A N 1
ATOM 1272 C CA . GLU A 1 164 ? -38.472 2.158 51.429 1.00 96.50 164 GLU A CA 1
ATOM 1273 C C . GLU A 1 164 ? -39.875 2.766 51.272 1.00 96.50 164 GLU A C 1
ATOM 1275 O O . GLU A 1 164 ? -40.541 3.078 52.259 1.00 96.50 164 GLU A O 1
ATOM 1280 N N . ALA A 1 165 ? -40.375 2.878 50.037 1.00 95.50 165 ALA A N 1
ATOM 1281 C CA . ALA A 1 165 ? -41.722 3.382 49.778 1.00 95.50 165 ALA A CA 1
ATOM 1282 C C . ALA A 1 165 ? -42.811 2.489 50.397 1.00 95.50 165 ALA A C 1
ATOM 1284 O O . ALA A 1 165 ? -43.787 3.004 50.945 1.00 95.50 165 ALA A O 1
ATOM 1285 N N . ARG A 1 166 ? -42.651 1.159 50.344 1.00 96.38 166 ARG A N 1
ATOM 1286 C CA . ARG A 1 166 ? -43.576 0.211 50.990 1.00 96.38 166 ARG A CA 1
ATOM 1287 C C . ARG A 1 166 ? -43.547 0.336 52.508 1.00 96.38 166 ARG A C 1
ATOM 1289 O O . ARG A 1 166 ? -44.608 0.305 53.122 1.00 96.38 166 ARG A O 1
ATOM 1296 N N . GLU A 1 167 ? -42.374 0.505 53.110 1.00 96.44 167 GLU A N 1
ATOM 1297 C CA . GLU A 1 167 ? -42.256 0.720 54.554 1.00 96.44 167 GLU A CA 1
ATOM 1298 C C . GLU A 1 167 ? -42.907 2.032 54.996 1.00 96.44 167 GLU A C 1
ATOM 1300 O O . GLU A 1 167 ? -43.629 2.060 55.993 1.00 96.44 167 GLU A O 1
ATOM 1305 N N . LEU A 1 168 ? -42.682 3.120 54.255 1.00 95.75 168 LEU A N 1
ATOM 1306 C CA . LEU A 1 168 ? -43.319 4.407 54.529 1.00 95.75 168 LEU A CA 1
ATOM 1307 C C . LEU A 1 168 ? -44.842 4.316 54.395 1.00 95.75 168 LEU A C 1
ATOM 1309 O O . LEU A 1 168 ? -45.554 4.807 55.269 1.00 95.75 168 LEU A O 1
ATOM 1313 N N . LEU A 1 169 ? -45.342 3.640 53.355 1.00 94.88 169 LEU A N 1
ATOM 1314 C CA . LEU A 1 169 ? -46.771 3.361 53.198 1.00 94.88 169 LEU A CA 1
ATOM 1315 C C . LEU A 1 169 ? -47.319 2.571 54.390 1.00 94.88 169 LEU A C 1
ATOM 1317 O O . LEU A 1 169 ? -48.311 2.989 54.978 1.00 94.88 169 LEU A O 1
ATOM 1321 N N . ALA A 1 170 ? -46.645 1.494 54.800 1.00 94.50 170 ALA A N 1
ATOM 1322 C CA . ALA A 1 170 ? -47.062 0.677 55.938 1.00 94.50 170 ALA A CA 1
ATOM 1323 C C . ALA A 1 170 ? -47.106 1.471 57.257 1.00 94.50 170 ALA A C 1
ATOM 1325 O O . ALA A 1 170 ? -47.987 1.236 58.080 1.00 94.50 170 ALA A O 1
ATOM 1326 N N . LYS A 1 171 ? -46.197 2.439 57.451 1.00 94.50 171 LYS A N 1
ATOM 1327 C CA . LYS A 1 171 ? -46.199 3.349 58.613 1.00 94.50 171 LYS A CA 1
ATOM 1328 C C . LYS A 1 171 ? -47.314 4.398 58.544 1.00 94.50 171 LYS A C 1
ATOM 1330 O O . LYS A 1 171 ? -47.905 4.721 59.571 1.00 94.50 171 LYS A O 1
ATOM 1335 N N . ALA A 1 172 ? -47.610 4.931 57.359 1.00 93.56 172 ALA A N 1
ATOM 1336 C CA . ALA A 1 172 ? -48.631 5.963 57.170 1.00 93.56 172 ALA A CA 1
ATOM 1337 C C . ALA A 1 172 ? -50.067 5.410 57.221 1.00 93.56 172 ALA A C 1
ATOM 1339 O O . ALA A 1 172 ? -50.979 6.093 57.680 1.00 93.56 172 ALA A O 1
ATOM 1340 N N . GLN A 1 173 ? -50.273 4.166 56.786 1.00 94.62 173 GLN A N 1
ATOM 1341 C CA . GLN A 1 173 ? -51.583 3.519 56.695 1.00 94.62 173 GLN A CA 1
ATOM 1342 C C . GLN A 1 173 ? -52.370 3.450 58.023 1.00 94.62 173 GLN A C 1
ATOM 1344 O O . GLN A 1 173 ? -53.548 3.812 58.012 1.00 94.62 173 GLN A O 1
ATOM 1349 N N . PRO A 1 174 ? -51.784 3.068 59.178 1.00 93.00 174 PRO A N 1
ATOM 1350 C CA . PRO A 1 174 ? -52.506 3.099 60.451 1.00 93.00 174 PRO A CA 1
ATOM 1351 C C . PRO A 1 174 ? -52.830 4.525 60.912 1.00 93.00 174 PRO A C 1
ATOM 1353 O O . PRO A 1 174 ? -53.893 4.746 61.485 1.00 93.00 174 PRO A O 1
ATOM 1356 N N . ILE A 1 175 ? -51.955 5.500 60.639 1.00 92.94 175 ILE A N 1
ATOM 1357 C CA . ILE A 1 175 ? -52.184 6.912 60.989 1.00 92.94 175 ILE A CA 1
ATOM 1358 C C . ILE A 1 175 ? -53.360 7.467 60.178 1.00 92.94 175 ILE A C 1
ATOM 1360 O O . ILE A 1 175 ? -54.245 8.111 60.737 1.00 92.94 175 ILE A O 1
ATOM 1364 N N . ALA A 1 176 ? -53.408 7.171 58.877 1.00 89.50 176 ALA A N 1
ATOM 1365 C CA . ALA A 1 176 ? -54.527 7.540 58.016 1.00 89.50 176 ALA A CA 1
ATOM 1366 C C . ALA A 1 176 ? -55.846 6.915 58.505 1.00 89.50 176 ALA A C 1
ATOM 1368 O O . ALA A 1 176 ? -56.828 7.629 58.676 1.00 89.50 176 ALA A O 1
ATOM 1369 N N . ALA A 1 177 ? -55.846 5.620 58.842 1.00 90.50 177 ALA A N 1
ATOM 1370 C CA . ALA A 1 177 ? -57.033 4.942 59.370 1.00 90.50 177 ALA A CA 1
ATOM 1371 C C . ALA A 1 177 ? -57.525 5.541 60.705 1.00 90.50 177 ALA A C 1
ATOM 1373 O O . ALA A 1 177 ? -58.730 5.646 60.938 1.00 90.50 177 ALA A O 1
ATOM 1374 N N . GLN A 1 178 ? -56.607 5.962 61.582 1.00 92.25 178 GLN A N 1
ATOM 1375 C CA . GLN A 1 178 ? -56.955 6.668 62.819 1.00 92.25 178 GLN A CA 1
ATOM 1376 C C . GLN A 1 178 ? -57.568 8.044 62.536 1.00 92.25 178 GLN A C 1
ATOM 1378 O O . GLN A 1 178 ? -58.582 8.394 63.141 1.00 92.25 178 GLN A O 1
ATOM 1383 N N . LEU A 1 179 ? -56.992 8.813 61.608 1.00 90.94 179 LEU A N 1
ATOM 1384 C CA . LEU A 1 179 ? -57.532 10.110 61.195 1.00 90.94 179 LEU A CA 1
ATOM 1385 C C . LEU A 1 179 ? -58.928 9.976 60.574 1.00 90.94 179 LEU A C 1
ATOM 1387 O O . LEU A 1 179 ? -59.804 10.773 60.901 1.00 90.94 179 LEU A O 1
ATOM 1391 N N . ASP A 1 180 ? -59.167 8.949 59.756 1.00 90.88 180 ASP A N 1
ATOM 1392 C CA . ASP A 1 180 ? -60.487 8.668 59.181 1.00 90.88 180 ASP A CA 1
ATOM 1393 C C . ASP A 1 180 ? -61.532 8.373 60.267 1.00 90.88 180 ASP A C 1
ATOM 1395 O O . ASP A 1 180 ? -62.658 8.873 60.204 1.00 90.88 180 ASP A O 1
ATOM 1399 N N . ALA A 1 181 ? -61.161 7.624 61.309 1.00 89.88 181 ALA A N 1
ATOM 1400 C CA . ALA A 1 181 ? -62.037 7.362 62.451 1.00 89.88 181 ALA A CA 1
ATOM 1401 C C . ALA A 1 181 ? -62.345 8.641 63.260 1.00 89.88 1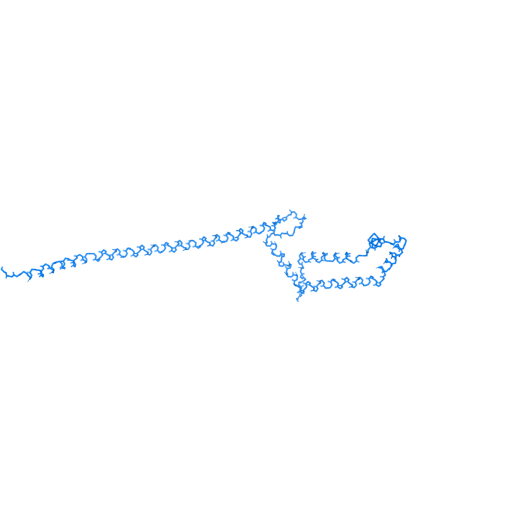81 ALA A C 1
ATOM 1403 O O . ALA A 1 181 ? -63.496 8.886 63.644 1.00 89.88 181 ALA A O 1
ATOM 1404 N N . VAL A 1 182 ? -61.342 9.496 63.490 1.00 89.81 182 VAL A N 1
ATOM 1405 C CA . VAL A 1 182 ? -61.527 10.806 64.145 1.00 89.81 182 VAL A CA 1
ATOM 1406 C C . VAL A 1 182 ? -62.418 11.719 63.299 1.00 89.81 182 VAL A C 1
ATOM 1408 O O . VAL A 1 182 ? -63.329 12.359 63.819 1.00 89.81 182 VAL A O 1
ATOM 1411 N N . HIS A 1 183 ? -62.231 11.739 61.982 1.00 89.62 183 HIS A N 1
ATOM 1412 C CA . HIS A 1 183 ? -63.077 12.509 61.071 1.00 89.62 183 HIS A CA 1
ATOM 1413 C C . HIS A 1 183 ? -64.526 12.013 61.063 1.00 89.62 183 HIS A C 1
ATOM 1415 O O . HIS A 1 183 ? -65.460 12.813 61.126 1.00 89.62 183 HIS A O 1
ATOM 1421 N N . ALA A 1 184 ? -64.737 10.695 61.042 1.00 89.75 184 ALA A N 1
ATOM 1422 C CA . ALA A 1 184 ? -66.068 10.095 61.102 1.00 89.75 184 ALA A CA 1
ATOM 1423 C C . ALA A 1 184 ? -66.790 10.431 62.417 1.00 89.75 184 ALA A C 1
ATOM 1425 O O . ALA A 1 184 ? -67.957 10.825 62.400 1.00 89.75 184 ALA A O 1
ATOM 1426 N N . SER A 1 185 ? -66.090 10.332 63.552 1.00 88.19 185 SER A N 1
ATOM 1427 C CA . SER A 1 185 ? -66.637 10.704 64.863 1.00 88.19 185 SER A CA 1
ATOM 1428 C C . SER A 1 185 ? -66.926 12.207 64.977 1.00 88.19 185 SER A C 1
ATOM 1430 O O . SER A 1 185 ? -67.985 12.581 65.482 1.00 88.19 185 SER A O 1
ATOM 1432 N N . SER A 1 186 ? -66.062 13.067 64.429 1.00 88.94 186 SER A N 1
ATOM 1433 C CA . SER A 1 186 ? -66.290 14.515 64.349 1.00 88.94 186 SER A CA 1
ATOM 1434 C C . SER A 1 186 ? -67.525 14.860 63.508 1.00 88.94 186 SER A C 1
ATOM 1436 O O . SER A 1 186 ? -68.391 15.606 63.966 1.00 88.94 186 SER A O 1
ATOM 1438 N N . LYS A 1 187 ? -67.675 14.258 62.319 1.00 88.81 187 LYS A N 1
ATOM 1439 C CA . LYS A 1 187 ? -68.876 14.414 61.478 1.00 88.81 187 LYS A CA 1
ATOM 1440 C C . LYS A 1 187 ? -70.146 13.931 62.177 1.00 88.81 187 LYS A C 1
ATOM 1442 O O . LYS A 1 187 ? -71.172 14.601 62.099 1.00 88.81 187 LYS A O 1
ATOM 1447 N N . ALA A 1 188 ? -70.094 12.788 62.862 1.00 84.75 188 ALA A N 1
ATOM 1448 C CA . ALA A 1 188 ? -71.238 12.258 63.601 1.00 84.75 188 ALA A CA 1
ATOM 1449 C C . ALA A 1 188 ? -71.663 13.192 64.745 1.00 84.75 188 ALA A C 1
ATOM 1451 O O . ALA A 1 188 ? -72.856 13.388 64.971 1.00 84.75 188 ALA A O 1
ATOM 1452 N N . TRP A 1 189 ? -70.698 13.798 65.440 1.00 82.69 189 TRP A N 1
ATOM 1453 C CA . TRP A 1 189 ? -70.973 14.811 66.454 1.00 82.69 189 TRP A CA 1
ATOM 1454 C C . TRP A 1 189 ? -71.583 16.079 65.844 1.00 82.69 189 TRP A C 1
ATOM 1456 O O . TRP A 1 189 ? -72.633 16.521 66.302 1.00 82.69 189 TRP A O 1
ATOM 1466 N N . ALA A 1 190 ? -70.994 16.610 64.769 1.00 83.62 190 ALA A N 1
ATOM 1467 C CA . ALA A 1 190 ? -71.512 17.790 64.079 1.00 83.62 190 ALA A CA 1
ATOM 1468 C C . ALA A 1 190 ? -72.955 17.589 63.580 1.00 83.62 190 ALA A C 1
ATOM 1470 O O . ALA A 1 190 ? -73.783 18.478 63.739 1.00 83.62 190 ALA A O 1
ATOM 1471 N N . ASN A 1 191 ? -73.286 16.404 63.059 1.00 79.31 191 ASN A N 1
ATOM 1472 C CA . ASN A 1 191 ? -74.644 16.090 62.610 1.00 79.31 191 ASN A CA 1
ATOM 1473 C C . ASN A 1 191 ? -75.653 15.975 63.767 1.00 79.31 191 ASN A C 1
ATOM 1475 O O . ASN A 1 191 ? -76.802 16.364 63.596 1.00 79.31 191 ASN A O 1
ATOM 1479 N N . ARG A 1 192 ? -75.241 15.494 64.951 1.00 71.50 192 ARG A N 1
ATOM 1480 C CA . ARG A 1 192 ? -76.111 15.439 66.145 1.00 71.50 192 ARG A CA 1
ATOM 1481 C C . ARG A 1 192 ? -76.443 16.817 66.713 1.00 71.50 192 ARG A C 1
ATOM 1483 O O . ARG A 1 192 ? -77.511 16.996 67.278 1.00 71.50 192 ARG A O 1
ATOM 1490 N N . VAL A 1 193 ? -75.542 17.786 66.569 1.00 60.25 193 VAL A N 1
ATOM 1491 C CA . VAL A 1 193 ? -75.768 19.174 67.011 1.00 60.25 193 VAL A CA 1
ATOM 1492 C C . VAL A 1 193 ? -76.757 19.912 66.089 1.00 60.25 193 VAL A C 1
ATOM 1494 O O . VAL A 1 193 ? -77.289 20.951 66.467 1.00 60.25 193 VAL A O 1
ATOM 1497 N N . VAL A 1 194 ? -77.037 19.370 64.898 1.00 58.66 194 VAL A N 1
ATOM 1498 C CA . VAL A 1 194 ? -77.920 19.970 63.882 1.00 58.66 194 VAL A CA 1
ATOM 1499 C C . VAL A 1 194 ? -79.327 19.345 63.874 1.00 58.66 194 VAL A C 1
ATOM 1501 O O . VAL A 1 194 ? -80.178 19.805 63.116 1.00 58.66 194 VAL A O 1
ATOM 1504 N N . G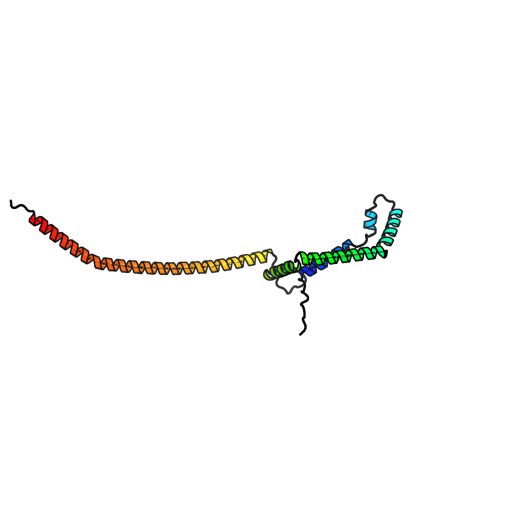LU A 1 195 ? -79.638 18.359 64.728 1.00 51.75 195 GLU A N 1
ATOM 1505 C CA . GLU A 1 195 ? -81.037 17.934 64.894 1.00 51.75 195 GLU A CA 1
ATOM 1506 C C . GLU A 1 195 ? -81.841 19.051 65.587 1.00 51.75 195 GLU A C 1
ATOM 1508 O O . GLU A 1 195 ? -81.521 19.427 66.720 1.00 51.75 195 GLU A O 1
ATOM 1513 N N . PRO A 1 196 ? -82.863 19.630 64.923 1.00 49.59 196 PRO A N 1
ATOM 1514 C CA . PRO A 1 196 ? -83.678 20.659 65.535 1.00 49.59 196 PRO A CA 1
ATOM 1515 C C . PRO A 1 196 ? -84.531 20.015 66.625 1.00 49.59 196 PRO A C 1
ATOM 1517 O O . PRO A 1 196 ? -85.207 19.015 66.393 1.00 49.59 196 PRO A O 1
ATOM 1520 N N . VAL A 1 197 ? -84.506 20.617 67.811 1.00 54.66 197 VAL A N 1
ATOM 1521 C CA . VAL A 1 197 ? -85.483 20.354 68.867 1.00 54.66 197 VAL A CA 1
ATOM 1522 C C . VAL A 1 197 ? -86.863 20.694 68.294 1.00 54.66 197 VAL A C 1
ATOM 1524 O O . VAL A 1 197 ? -87.184 21.870 68.117 1.00 54.66 197 VAL A O 1
ATOM 1527 N N . GLY A 1 198 ? -87.629 19.663 67.944 1.00 46.75 198 GLY A N 1
ATOM 1528 C CA . GLY A 1 198 ? -89.016 19.728 67.491 1.00 46.75 198 GLY A CA 1
ATOM 1529 C C . GLY A 1 198 ? -89.846 18.723 68.261 1.00 46.75 198 GLY A C 1
ATOM 1530 O O . GLY A 1 198 ? -89.466 17.532 68.232 1.00 46.75 198 GLY A O 1
#

pLDDT: mean 82.59, std 16.25, range [34.16, 97.88]

Sequence (198 aa):
MSQREGRTRHGRRLRALGDAFHRTVKYALRPLDWEQFAAQFPGLAEPLVADLYSGYKQLSFSVPALQALHHTRVSIETDFEELCEELGLRDKLATLETLCEEQGIADGDAADATRQPALGPTNAIRLGLLRAKQAEVESLRSVLAQCEERNAALQGQLASRRGEARELLAKAQPIAAQLDAVHASSKAWANRVVEPVG

Secondary structure (DSSP, 8-state):
-----------HHHHHHHHHHHHHHHHHTSPPPHHHHHTT-TTS-HHHHHHHHHHHHHHHTSHHHHHHHHHHHHHHHHHHHHHHHHTTHHHHHHHHHHHHHHTT-----TT-TTS-----HHHHHHHHHHHHHHHHHHHHHHHHHHHHHHHHHHHHHHHHHHHHHHHHHHHHHHHHHHHHHHHHHHHHHHHHTTS---

Foldseek 3Di:
DDPPPDPLPFDPVRVVVLVVQLVVLVVVLDDDDLVRQVVVPVPDDPVVSVVVVVVVVCQCPDPVNVVVSVVVSVVSSVVVVVCCVVVVVRVVVVVVVVVCVVLLQDPDPVPDPPDDPRQHPVRSVVVVVVVVVVVVVVVVVVVVVVVVVVVVVVVVVVVVVVVVVVVVCVVVVVVVVVVVVVVVVVVVVVVVVPPDPD

Organism: NCBI:txid554055